Protein AF-A0A1M5XM61-F1 (afdb_monomer_lite)

Foldseek 3Di:
DCQDQADHRPPRAHKAFALFWDWAAAPPPRDTDTDGIDGPVRHDHFLCRPCVVVLVVLLVCLQPDLDQALVVQLVVSCPPPNRAQAFLVLLLSLLSSLLSNVCNLPLQVRDSVLNVQLSVQLSVQQGGPCCVVPVQHSNLSSLLSNQCSRLVDDPVDDPSVVLSVVLSVVLSVQLVLVDDLDGSSLSSLSSNVSSQVSCCLPVVDHTDDDPAAADPCQVRRPPHDPAPVRLRDDDDPVNCVVVVVVCVVVVVPPPPPPLQNVLQVLLVVLPFPGKDKDFLVPDDQDQVVLVCQVPPNPCAPPDCCHPPNNDHSVRVVVVSVVDGMDIDTHDDDQLSSLVSQVVSQVVVCSVVVVVRDRDGDDHNDDDDD

Structure (mmCIF, N/CA/C/O backbone):
data_AF-A0A1M5XM61-F1
#
_entry.id   AF-A0A1M5XM61-F1
#
loop_
_atom_site.group_PDB
_atom_site.id
_atom_site.type_symbol
_atom_site.label_atom_id
_atom_site.label_alt_id
_atom_site.label_comp_id
_atom_site.label_asym_id
_atom_site.label_entity_id
_atom_site.label_seq_id
_atom_site.pdbx_PDB_ins_code
_atom_site.Cartn_x
_atom_site.Cartn_y
_atom_site.Cartn_z
_atom_site.occupancy
_atom_site.B_iso_or_equiv
_atom_site.auth_seq_id
_atom_site.auth_comp_id
_atom_site.auth_asym_id
_atom_site.auth_atom_id
_atom_site.pdbx_PDB_model_num
ATOM 1 N N . MET A 1 1 ? 5.184 14.504 -31.398 1.00 47.06 1 MET A N 1
ATOM 2 C CA . MET A 1 1 ? 5.485 13.059 -31.381 1.00 47.06 1 MET A CA 1
ATOM 3 C C . MET A 1 1 ? 4.622 12.456 -30.300 1.00 47.06 1 MET A C 1
ATOM 5 O O . MET A 1 1 ? 4.650 12.976 -29.192 1.00 47.06 1 MET A O 1
ATOM 9 N N . GLU A 1 2 ? 3.813 11.457 -30.634 1.00 55.47 2 GLU A N 1
ATOM 10 C CA . GLU A 1 2 ? 3.096 10.673 -29.626 1.00 55.47 2 GLU A CA 1
ATOM 11 C C . GLU A 1 2 ? 4.132 9.984 -28.732 1.00 55.47 2 GLU A C 1
ATOM 13 O O . GLU A 1 2 ? 5.032 9.298 -29.219 1.00 55.47 2 GLU A O 1
ATOM 18 N N . THR A 1 3 ? 4.065 10.240 -27.429 1.00 69.38 3 THR A N 1
ATOM 19 C CA . THR A 1 3 ? 4.930 9.599 -26.437 1.00 69.38 3 THR A CA 1
ATOM 20 C C . THR A 1 3 ? 4.449 8.172 -26.214 1.00 69.38 3 THR A C 1
ATOM 22 O O . THR A 1 3 ? 3.294 7.967 -25.850 1.00 69.38 3 THR A O 1
ATOM 25 N N . ASN A 1 4 ? 5.326 7.187 -26.410 1.00 82.75 4 ASN A N 1
ATOM 26 C CA . ASN A 1 4 ? 5.011 5.795 -26.094 1.00 82.75 4 ASN A CA 1
ATOM 27 C C . ASN A 1 4 ? 5.074 5.578 -24.573 1.00 82.75 4 ASN A C 1
ATOM 29 O O . ASN A 1 4 ? 6.092 5.898 -23.961 1.00 82.75 4 ASN A O 1
ATOM 33 N N . THR A 1 5 ? 4.008 5.043 -23.976 1.00 84.75 5 THR A N 1
ATOM 34 C CA . THR A 1 5 ? 3.909 4.848 -22.519 1.00 84.75 5 THR A CA 1
ATOM 35 C C . THR A 1 5 ? 4.397 3.490 -22.035 1.00 84.75 5 THR A C 1
ATOM 37 O O . THR A 1 5 ? 4.686 3.344 -20.856 1.00 84.75 5 THR A O 1
ATOM 40 N N . GLU A 1 6 ? 4.492 2.491 -22.912 1.00 86.94 6 GLU A N 1
ATOM 41 C CA . GLU A 1 6 ? 4.837 1.119 -22.507 1.00 86.94 6 GLU A CA 1
ATOM 42 C C . GLU A 1 6 ? 6.281 0.738 -22.861 1.00 86.94 6 GLU A C 1
ATOM 44 O O . GLU A 1 6 ? 6.810 -0.261 -22.379 1.00 86.94 6 GLU A O 1
ATOM 49 N N . ASN A 1 7 ? 6.931 1.542 -23.701 1.00 87.38 7 ASN A N 1
ATOM 50 C CA . ASN A 1 7 ? 8.296 1.356 -24.177 1.00 87.38 7 ASN A CA 1
ATOM 51 C C . ASN A 1 7 ? 9.083 2.672 -24.049 1.00 87.38 7 ASN A C 1
ATOM 53 O O . ASN A 1 7 ? 8.677 3.600 -23.355 1.00 87.38 7 ASN A O 1
ATOM 57 N N . CYS A 1 8 ? 10.233 2.787 -24.718 1.00 88.94 8 CYS A N 1
ATOM 58 C CA . CYS A 1 8 ? 11.003 4.028 -24.720 1.00 88.94 8 CYS A CA 1
ATOM 59 C C . CYS A 1 8 ? 10.154 5.230 -25.180 1.00 88.94 8 CYS A C 1
ATOM 61 O O . CYS A 1 8 ? 9.767 5.306 -26.344 1.00 88.94 8 CYS A O 1
ATOM 63 N N . GLN A 1 9 ? 9.967 6.223 -24.308 1.00 87.62 9 GLN A N 1
ATOM 64 C CA . GLN A 1 9 ? 9.173 7.426 -24.602 1.00 87.62 9 GLN A CA 1
ATOM 65 C C . GLN A 1 9 ? 9.712 8.300 -25.752 1.00 87.62 9 GLN A C 1
ATOM 67 O O . GLN A 1 9 ? 8.988 9.150 -26.259 1.00 87.62 9 GLN A O 1
ATOM 72 N N . ILE A 1 10 ? 10.969 8.092 -26.171 1.00 88.88 10 ILE A N 1
ATOM 73 C CA . ILE A 1 10 ? 11.613 8.844 -27.261 1.00 88.88 10 ILE A CA 1
ATOM 74 C C . ILE A 1 10 ? 11.478 8.126 -28.611 1.00 88.88 10 ILE A C 1
ATOM 76 O O . ILE A 1 10 ? 11.211 8.772 -29.618 1.00 88.88 10 ILE A O 1
ATOM 80 N N . CYS A 1 11 ? 11.671 6.802 -28.661 1.00 91.81 11 CYS A N 1
ATOM 81 C CA . CYS A 1 11 ? 11.734 6.061 -29.935 1.00 91.81 11 CYS A CA 1
ATOM 82 C C . CYS A 1 11 ? 10.831 4.823 -30.025 1.00 91.81 11 CYS A C 1
ATOM 84 O O . CYS A 1 11 ? 10.864 4.124 -31.032 1.00 91.81 11 CYS A O 1
ATOM 86 N N . GLY A 1 12 ? 10.064 4.512 -28.979 1.00 89.56 12 GLY A N 1
ATOM 87 C CA . GLY A 1 12 ? 9.112 3.399 -28.944 1.00 89.56 12 GLY A CA 1
ATOM 88 C C . GLY A 1 12 ? 9.718 1.996 -28.837 1.00 89.56 12 GLY A C 1
ATOM 89 O O . GLY A 1 12 ? 8.968 1.038 -28.705 1.00 89.56 12 GLY A O 1
ATOM 90 N N . GLN A 1 13 ? 11.047 1.850 -28.864 1.00 91.00 13 GLN A N 1
ATOM 91 C CA . GLN A 1 13 ? 11.717 0.551 -28.722 1.00 91.00 13 GLN A CA 1
ATOM 92 C C . GLN A 1 13 ? 11.572 -0.025 -27.312 1.00 91.00 13 GLN A C 1
ATOM 94 O O . GLN A 1 13 ? 11.644 0.720 -26.327 1.00 91.00 13 GLN A O 1
ATOM 99 N N . SER A 1 14 ? 11.441 -1.350 -27.225 1.00 90.62 14 SER A N 1
ATOM 100 C CA . SER A 1 14 ? 11.403 -2.078 -25.956 1.00 90.62 14 SER A CA 1
ATOM 101 C C . SER A 1 14 ? 12.657 -1.829 -25.122 1.00 90.62 14 SER A C 1
ATOM 103 O O . SER A 1 14 ? 13.763 -1.671 -25.645 1.00 90.62 14 SER A O 1
ATOM 105 N N . LEU A 1 15 ? 12.461 -1.732 -23.809 1.00 90.19 15 LEU A N 1
ATOM 106 C CA . LEU A 1 15 ? 13.508 -1.359 -22.864 1.00 90.19 15 LEU A CA 1
ATOM 107 C C . LEU A 1 15 ? 14.364 -2.568 -22.473 1.00 90.19 15 LEU A C 1
ATOM 109 O O . LEU A 1 15 ? 13.865 -3.681 -22.317 1.00 90.19 15 LEU A O 1
ATOM 113 N N . ASN A 1 16 ? 15.655 -2.319 -22.265 1.00 90.75 16 ASN A N 1
ATOM 114 C CA . ASN A 1 16 ? 16.583 -3.279 -21.685 1.00 90.75 16 ASN A CA 1
ATOM 115 C C . ASN A 1 16 ? 16.566 -3.164 -20.162 1.00 90.75 16 ASN A C 1
ATOM 117 O O . ASN A 1 16 ? 16.643 -2.059 -19.625 1.00 90.75 16 ASN A O 1
ATOM 121 N N . TYR A 1 17 ? 16.554 -4.311 -19.486 1.00 90.56 17 TYR A N 1
ATOM 122 C CA . TYR A 1 17 ? 16.642 -4.422 -18.033 1.00 90.56 17 TYR A CA 1
ATOM 123 C C . TYR A 1 17 ? 17.975 -5.072 -17.659 1.00 90.56 17 TYR A C 1
ATOM 125 O O . TYR A 1 17 ? 18.310 -6.148 -18.156 1.00 90.56 17 TYR A O 1
ATOM 133 N N . PHE A 1 18 ? 18.749 -4.422 -16.793 1.00 90.50 18 PHE A N 1
ATOM 134 C CA . PHE A 1 18 ? 20.075 -4.877 -16.380 1.00 90.50 18 PHE A CA 1
ATOM 135 C C . PHE A 1 18 ? 20.069 -5.340 -14.923 1.00 90.50 18 PHE A C 1
ATOM 137 O O . PHE A 1 18 ? 19.587 -4.634 -14.038 1.00 90.50 18 PHE A O 1
ATOM 144 N N . SER A 1 19 ? 20.678 -6.499 -14.660 1.00 88.31 19 SER A N 1
ATOM 145 C CA . SER A 1 19 ? 20.901 -7.011 -13.300 1.00 88.31 19 SER A CA 1
ATOM 146 C C . SER A 1 19 ? 21.979 -6.236 -12.537 1.00 88.31 19 SER A C 1
ATOM 148 O O . SER A 1 19 ? 21.950 -6.185 -11.312 1.00 88.31 19 SER A O 1
ATOM 150 N N . VAL A 1 20 ? 22.912 -5.606 -13.257 1.00 91.38 20 VAL A N 1
ATOM 151 C CA . VAL A 1 20 ? 23.939 -4.715 -12.708 1.00 91.38 20 VAL A CA 1
ATOM 152 C C . VAL A 1 20 ? 23.681 -3.313 -13.241 1.00 91.38 20 VAL A C 1
ATOM 154 O O . VAL A 1 20 ? 23.558 -3.127 -14.455 1.00 91.38 20 VAL A O 1
ATOM 157 N N . GLY A 1 21 ? 23.582 -2.342 -12.333 1.00 91.88 21 GLY A N 1
ATOM 158 C CA . GLY A 1 21 ? 23.365 -0.946 -12.692 1.00 91.88 21 GLY A CA 1
ATOM 159 C C . GLY A 1 21 ? 24.498 -0.409 -13.568 1.00 91.88 21 GLY A C 1
ATOM 160 O O . GLY A 1 21 ? 25.660 -0.782 -13.401 1.00 91.88 21 GLY A O 1
ATOM 161 N N . LYS A 1 22 ? 24.154 0.462 -14.513 1.00 93.19 22 LYS A N 1
ATOM 162 C CA . LYS A 1 22 ? 25.103 1.110 -15.422 1.00 93.19 22 LYS A CA 1
ATOM 163 C C . LYS A 1 22 ? 25.033 2.614 -15.247 1.00 93.19 22 LYS A C 1
ATOM 165 O O . LYS A 1 22 ? 23.963 3.150 -14.978 1.00 93.19 22 LYS A O 1
ATOM 170 N N . GLU A 1 23 ? 26.163 3.281 -15.434 1.00 96.06 23 GLU A N 1
ATOM 171 C CA . GLU A 1 23 ? 26.179 4.736 -15.529 1.00 96.06 23 GLU A CA 1
ATOM 172 C C . GLU A 1 23 ? 25.427 5.176 -16.788 1.00 96.06 23 GLU A C 1
ATOM 174 O O . GLU A 1 23 ? 25.655 4.660 -17.886 1.00 96.06 23 GLU A O 1
ATOM 179 N N . MET A 1 24 ? 24.483 6.091 -16.606 1.00 94.50 24 MET A N 1
ATOM 180 C CA . MET A 1 24 ? 23.623 6.616 -17.655 1.00 94.50 24 MET A CA 1
ATOM 181 C C . MET A 1 24 ? 23.450 8.118 -17.457 1.00 94.50 24 MET A C 1
ATOM 183 O O . MET A 1 24 ? 23.359 8.593 -16.326 1.00 94.50 24 MET A O 1
ATOM 187 N N . THR A 1 25 ? 23.366 8.868 -18.555 1.00 96.06 25 THR A N 1
ATOM 188 C CA . THR A 1 25 ? 23.163 10.321 -18.527 1.00 96.06 25 THR A CA 1
ATOM 189 C C . THR A 1 25 ? 21.774 10.660 -19.042 1.00 96.06 25 THR A C 1
ATOM 191 O O . THR A 1 25 ? 21.400 10.288 -20.155 1.00 96.06 25 THR A O 1
ATOM 194 N N . CYS A 1 26 ? 20.988 11.358 -18.224 1.00 94.88 26 CYS A N 1
ATOM 195 C CA . CYS A 1 26 ? 19.634 11.766 -18.574 1.00 94.88 26 CYS A CA 1
ATOM 196 C C . CYS A 1 26 ? 19.657 12.732 -19.763 1.00 94.88 26 CYS A C 1
ATOM 198 O O . CYS A 1 26 ? 20.275 13.794 -19.696 1.00 94.88 26 CYS A O 1
ATOM 200 N N . GLN A 1 27 ? 18.915 12.416 -20.824 1.00 93.75 27 GLN A N 1
ATOM 201 C CA . GLN A 1 27 ? 18.866 13.251 -22.028 1.00 93.75 27 GLN A CA 1
ATOM 202 C C . GLN A 1 27 ? 18.121 14.577 -21.835 1.00 93.75 27 GLN A C 1
ATOM 204 O O . GLN A 1 27 ? 18.259 15.480 -22.655 1.00 93.75 27 GLN A O 1
ATOM 209 N N . GLN A 1 28 ? 17.331 14.705 -20.766 1.00 91.94 28 GLN A N 1
ATOM 210 C CA . GLN A 1 28 ? 16.538 15.904 -20.501 1.00 91.94 28 GLN A CA 1
ATOM 211 C C . GLN A 1 28 ? 17.250 16.907 -19.585 1.00 91.94 28 GLN A C 1
ATOM 213 O O . GLN A 1 28 ? 17.158 18.108 -19.819 1.00 91.94 28 GLN A O 1
ATOM 218 N N . CYS A 1 29 ? 17.941 16.441 -18.541 1.00 94.81 29 CYS A N 1
ATOM 219 C CA . CYS A 1 29 ? 18.600 17.323 -17.568 1.00 94.81 29 CYS A CA 1
ATOM 220 C C . CYS A 1 29 ? 20.127 17.189 -17.515 1.00 94.81 29 CYS A C 1
ATOM 222 O O . CYS A 1 29 ? 20.767 17.963 -16.809 1.00 94.81 29 CYS A O 1
ATOM 224 N N . GLY A 1 30 ? 20.720 16.216 -18.213 1.00 95.06 30 GLY A N 1
ATOM 225 C CA . GLY A 1 30 ? 22.169 15.995 -18.239 1.00 95.06 30 GLY A CA 1
ATOM 226 C C . GLY A 1 30 ? 22.760 15.357 -16.976 1.00 95.06 30 GLY A C 1
ATOM 227 O O . GLY A 1 30 ? 23.969 15.163 -16.911 1.00 95.06 30 GLY A O 1
ATOM 228 N N . LYS A 1 31 ? 21.944 15.017 -15.969 1.00 95.25 31 LYS A N 1
ATOM 229 C CA . LYS A 1 31 ? 22.401 14.325 -14.753 1.00 95.25 31 LYS A CA 1
ATOM 230 C C . LYS A 1 31 ? 22.875 12.908 -15.090 1.00 95.25 31 LYS A C 1
ATOM 232 O O . LYS A 1 31 ? 22.144 12.174 -15.756 1.00 95.25 31 LYS A O 1
ATOM 237 N N . SER A 1 32 ? 24.049 12.526 -14.588 1.00 95.00 32 SER A N 1
ATOM 238 C CA . SER A 1 32 ? 24.525 11.138 -14.608 1.00 95.00 32 SER A CA 1
ATOM 239 C C . SER A 1 32 ? 24.162 10.416 -13.313 1.00 95.00 32 SER A C 1
ATOM 241 O O . SER A 1 32 ? 24.347 10.961 -12.224 1.00 95.00 32 SER A O 1
ATOM 243 N N . GLU A 1 33 ? 23.646 9.195 -13.429 1.00 94.25 33 GLU A N 1
ATOM 244 C CA . GLU A 1 33 ? 23.336 8.318 -12.299 1.00 94.25 33 GLU A CA 1
ATOM 245 C C . GLU A 1 33 ? 23.428 6.838 -12.694 1.00 94.25 33 GLU A C 1
ATOM 247 O O . GLU A 1 33 ? 23.622 6.498 -13.864 1.00 94.25 33 GLU A O 1
ATOM 252 N N . ILE A 1 34 ? 23.336 5.949 -11.704 1.00 92.56 34 ILE A N 1
ATOM 253 C CA . ILE A 1 34 ? 23.305 4.507 -11.941 1.00 92.56 34 ILE A CA 1
ATOM 254 C C . ILE A 1 34 ? 21.859 4.086 -12.204 1.00 92.56 34 ILE A C 1
ATOM 256 O O . ILE A 1 34 ? 21.012 4.200 -11.322 1.00 92.56 34 ILE A O 1
ATOM 260 N N . GLY A 1 35 ? 21.598 3.578 -13.407 1.00 90.94 35 GLY A N 1
ATOM 261 C CA . GLY A 1 35 ? 20.296 3.070 -13.827 1.00 90.94 35 GLY A CA 1
ATOM 262 C C . GLY A 1 35 ? 20.331 1.584 -14.184 1.00 90.94 35 GLY A C 1
ATOM 263 O O . GLY A 1 35 ? 21.353 1.039 -14.603 1.00 90.94 35 GLY A O 1
ATOM 264 N N . ASN A 1 36 ? 19.183 0.919 -14.055 1.00 93.00 36 ASN A N 1
ATOM 265 C CA . ASN A 1 36 ? 19.000 -0.490 -14.429 1.00 93.00 36 ASN A CA 1
ATOM 266 C C . ASN A 1 36 ? 18.128 -0.673 -15.673 1.00 93.00 36 ASN A C 1
ATOM 268 O O . ASN A 1 36 ? 17.940 -1.802 -16.120 1.00 93.00 36 ASN A O 1
ATOM 272 N N . ILE A 1 37 ? 17.586 0.413 -16.223 1.00 90.25 37 ILE A N 1
ATOM 273 C CA . ILE A 1 37 ? 16.654 0.377 -17.347 1.00 90.25 37 ILE A CA 1
ATOM 274 C C . ILE A 1 37 ? 17.072 1.441 -18.352 1.00 90.25 37 ILE A C 1
ATOM 276 O O . ILE A 1 37 ? 17.191 2.613 -18.001 1.00 90.25 37 ILE A O 1
ATOM 280 N N . SER A 1 38 ? 17.286 1.045 -19.605 1.00 92.62 38 SER A N 1
ATOM 281 C CA . SER A 1 38 ? 17.516 1.996 -20.695 1.00 92.62 38 SER A CA 1
ATOM 282 C C . SER A 1 38 ? 17.038 1.465 -22.036 1.00 92.62 38 SER A C 1
ATOM 284 O O . SER A 1 38 ? 16.782 0.275 -22.217 1.00 92.62 38 SER A O 1
ATOM 286 N N . CYS A 1 39 ? 16.909 2.364 -23.005 1.00 93.69 39 CYS A N 1
ATOM 287 C CA . CYS A 1 39 ? 16.624 1.986 -24.379 1.00 93.69 39 CYS A CA 1
ATOM 288 C C . CYS A 1 39 ? 17.883 1.415 -25.064 1.00 93.69 39 CYS A C 1
ATOM 290 O O . CYS A 1 39 ? 18.971 1.968 -24.875 1.00 93.69 39 CYS A O 1
ATOM 292 N N . PRO A 1 40 ? 17.763 0.390 -25.933 1.00 93.50 40 PRO A N 1
ATOM 293 C CA . PRO A 1 40 ? 18.881 -0.116 -26.740 1.00 93.50 40 PRO A CA 1
ATOM 294 C C . PRO A 1 40 ? 19.536 0.947 -27.637 1.00 93.50 40 PRO A C 1
ATOM 296 O O . PRO A 1 40 ? 20.717 0.831 -27.944 1.00 93.50 40 PRO A O 1
ATOM 299 N N . ASN A 1 41 ? 18.811 2.011 -27.994 1.00 93.69 41 ASN A N 1
ATOM 300 C CA . ASN A 1 41 ? 19.334 3.136 -28.777 1.00 93.69 41 ASN A CA 1
ATOM 301 C C . ASN A 1 41 ? 20.070 4.192 -27.924 1.00 93.69 41 ASN A C 1
ATOM 303 O O . ASN A 1 41 ? 20.365 5.276 -28.416 1.00 93.69 41 ASN A O 1
ATOM 307 N N . GLY A 1 42 ? 20.333 3.917 -26.642 1.00 90.50 42 GLY A N 1
ATOM 308 C CA . GLY A 1 42 ? 21.051 4.826 -25.741 1.00 90.50 42 GLY A CA 1
ATOM 309 C C . GLY A 1 42 ? 20.179 5.887 -25.064 1.00 90.50 42 GLY A C 1
ATOM 310 O O . GLY A 1 42 ? 20.702 6.730 -24.341 1.00 90.50 42 GLY A O 1
ATOM 311 N N . HIS A 1 43 ? 18.857 5.851 -25.258 1.00 93.50 43 HIS A N 1
ATOM 312 C CA . HIS A 1 43 ? 17.950 6.778 -24.583 1.00 93.50 43 HIS A CA 1
ATOM 313 C C . HIS A 1 43 ? 17.779 6.449 -23.097 1.00 93.50 43 HIS A C 1
ATOM 315 O O . HIS A 1 43 ? 17.521 5.297 -22.728 1.00 93.50 43 HIS A O 1
ATOM 321 N N . TYR A 1 44 ? 17.851 7.486 -22.263 1.00 93.31 44 TYR A N 1
ATOM 322 C CA . TYR A 1 44 ? 17.659 7.411 -20.818 1.00 93.31 44 TYR A CA 1
ATOM 323 C C . TYR A 1 44 ? 17.104 8.734 -20.272 1.00 93.31 44 TYR A C 1
ATOM 325 O O . TYR A 1 44 ? 17.572 9.815 -20.638 1.00 93.31 44 TYR A O 1
ATOM 333 N N . ILE A 1 45 ? 16.106 8.647 -19.390 1.00 91.38 45 ILE A N 1
ATOM 334 C CA . ILE A 1 45 ? 15.516 9.783 -18.671 1.00 91.38 45 ILE A CA 1
ATOM 335 C C . ILE A 1 45 ? 15.461 9.406 -17.187 1.00 91.38 45 ILE A C 1
ATOM 337 O O . ILE A 1 45 ? 14.892 8.370 -16.857 1.00 91.38 45 ILE A O 1
ATOM 341 N N . CYS A 1 46 ? 16.051 10.228 -16.315 1.00 90.31 46 CYS A N 1
ATOM 342 C CA . CYS A 1 46 ? 16.059 9.996 -14.866 1.00 90.31 46 CYS A CA 1
ATOM 343 C C . CYS A 1 46 ? 14.656 10.089 -14.248 1.00 90.31 46 CYS A C 1
ATOM 345 O O . CYS A 1 46 ? 13.786 10.771 -14.795 1.00 90.31 46 CYS A O 1
ATOM 347 N N . ASP A 1 47 ? 14.460 9.507 -13.061 1.00 85.44 47 ASP A N 1
ATOM 348 C CA . ASP A 1 47 ? 13.169 9.514 -12.345 1.00 85.44 47 ASP A CA 1
ATOM 349 C C . ASP A 1 47 ? 12.669 10.927 -11.979 1.00 85.44 47 ASP A C 1
ATOM 351 O O . ASP A 1 47 ? 11.470 11.159 -11.824 1.00 85.44 47 ASP A O 1
ATOM 355 N N . ASP A 1 48 ? 13.572 11.908 -11.870 1.00 86.31 48 ASP A N 1
ATOM 356 C CA . ASP A 1 48 ? 13.201 13.305 -11.614 1.00 86.31 48 ASP A CA 1
ATOM 357 C C . ASP A 1 48 ? 12.497 13.949 -12.818 1.00 86.31 48 ASP A C 1
ATOM 359 O O . ASP A 1 48 ? 11.603 14.791 -12.648 1.00 86.31 48 ASP A O 1
ATOM 363 N N . CYS A 1 49 ? 12.925 13.568 -14.027 1.00 87.94 49 CYS A N 1
ATOM 364 C CA . CYS A 1 49 ? 12.404 14.064 -15.299 1.00 87.94 49 CYS A CA 1
ATOM 365 C C . CYS A 1 49 ? 11.256 13.195 -15.822 1.00 87.94 49 CYS A C 1
ATOM 367 O O . CYS A 1 49 ? 10.286 13.727 -16.368 1.00 87.94 49 CYS A O 1
ATOM 369 N N . HIS A 1 50 ? 11.343 11.879 -15.619 1.00 84.88 50 HIS A N 1
ATOM 370 C CA . HIS A 1 50 ? 10.315 10.917 -15.988 1.00 84.88 50 HIS A CA 1
ATOM 371 C C . HIS A 1 50 ? 8.985 11.272 -15.315 1.00 84.88 50 HIS A C 1
ATOM 373 O O . HIS A 1 50 ? 8.920 11.513 -14.110 1.00 84.88 50 HIS A O 1
ATOM 379 N N . GLY A 1 51 ? 7.914 11.365 -16.104 1.00 83.06 51 GLY A N 1
ATOM 380 C CA . GLY A 1 51 ? 6.573 11.647 -15.588 1.00 83.06 51 GLY A CA 1
ATOM 381 C C . GLY A 1 51 ? 6.400 13.019 -14.919 1.00 83.06 51 GLY A C 1
ATOM 382 O O . GLY A 1 51 ? 5.330 13.275 -14.373 1.00 83.06 51 GLY A O 1
ATOM 383 N N . LYS A 1 52 ? 7.387 13.934 -14.964 1.00 85.75 52 LYS A N 1
ATOM 384 C CA . LYS A 1 52 ? 7.328 15.224 -14.245 1.00 85.75 52 LYS A CA 1
ATOM 385 C C . LYS A 1 52 ? 6.079 16.037 -14.593 1.00 85.75 52 LYS A C 1
ATOM 387 O O . LYS A 1 52 ? 5.381 16.502 -13.699 1.00 85.75 52 LYS A O 1
ATOM 392 N N . HIS A 1 53 ? 5.788 16.183 -15.883 1.00 88.75 53 HIS A N 1
ATOM 393 C CA . HIS A 1 53 ? 4.612 16.927 -16.332 1.00 88.75 53 HIS A CA 1
ATOM 394 C C . HIS A 1 53 ? 3.303 16.231 -15.930 1.00 88.75 53 HIS A C 1
ATOM 396 O O . HIS A 1 53 ? 2.347 16.877 -15.506 1.00 88.75 53 HIS A O 1
ATOM 402 N N . LEU A 1 54 ? 3.276 14.899 -16.008 1.00 92.06 54 LEU A N 1
ATOM 403 C CA . LEU A 1 54 ? 2.117 14.103 -15.624 1.00 92.06 54 LEU A CA 1
ATOM 404 C C . LEU A 1 54 ? 1.850 14.177 -14.115 1.00 92.06 54 LEU A C 1
ATOM 406 O O . LEU A 1 54 ? 0.696 14.280 -13.715 1.00 92.06 54 LEU A O 1
ATOM 410 N N . PHE A 1 55 ? 2.891 14.213 -13.281 1.00 94.44 55 PHE A N 1
ATOM 411 C CA . PHE A 1 55 ? 2.758 14.416 -11.838 1.00 94.44 55 PHE A CA 1
ATOM 412 C C . PHE A 1 55 ? 2.009 15.713 -11.509 1.00 94.44 55 PHE A C 1
ATOM 414 O O . PHE A 1 55 ? 1.088 15.701 -10.698 1.00 94.44 55 PHE A O 1
ATOM 421 N N . GLU A 1 56 ? 2.374 16.825 -12.154 1.00 94.62 56 GLU A N 1
ATOM 422 C CA . GLU A 1 56 ? 1.734 18.131 -11.937 1.00 94.62 56 GLU A CA 1
ATOM 423 C C . GLU A 1 56 ? 0.251 18.113 -12.341 1.00 94.62 56 GLU A C 1
ATOM 425 O O . GLU A 1 56 ? -0.598 18.647 -11.624 1.00 94.62 56 GLU A O 1
ATOM 430 N N . ILE A 1 57 ? -0.071 17.449 -13.457 1.00 95.94 57 ILE A N 1
ATOM 431 C CA . ILE A 1 57 ? -1.451 17.271 -13.927 1.00 95.94 57 ILE A CA 1
ATOM 432 C C . ILE A 1 57 ? -2.258 16.431 -12.933 1.00 95.94 57 ILE A C 1
ATOM 434 O O . ILE A 1 57 ? -3.334 16.855 -12.511 1.00 95.94 57 ILE A O 1
ATOM 438 N N . LEU A 1 58 ? -1.731 15.267 -12.539 1.00 97.19 58 LEU A N 1
ATOM 439 C CA . LEU A 1 58 ? -2.395 14.359 -11.607 1.00 97.19 58 LEU A CA 1
ATOM 440 C C . LEU A 1 58 ? -2.615 15.029 -10.250 1.00 97.19 58 LEU A C 1
ATOM 442 O O . LEU A 1 58 ? -3.714 14.951 -9.714 1.00 97.19 58 LEU A O 1
ATOM 446 N N . LEU A 1 59 ? -1.611 15.729 -9.710 1.00 97.94 59 LEU A N 1
ATOM 447 C CA . LEU A 1 59 ? -1.728 16.437 -8.434 1.00 97.94 59 LEU A CA 1
ATOM 448 C C . LEU A 1 59 ? -2.856 17.475 -8.469 1.00 97.94 59 LEU A C 1
ATOM 450 O O . LEU A 1 59 ? -3.677 17.513 -7.553 1.00 97.94 59 LEU A O 1
ATOM 454 N N . LYS A 1 60 ? -2.925 18.284 -9.533 1.00 97.81 60 LYS A N 1
ATOM 455 C CA . LYS A 1 60 ? -3.984 19.288 -9.692 1.00 97.81 60 LYS A CA 1
ATOM 456 C C . LYS A 1 60 ? -5.369 18.642 -9.752 1.00 97.81 60 LYS A C 1
ATOM 458 O O . LYS A 1 60 ? -6.305 19.133 -9.124 1.00 97.81 60 LYS A O 1
ATOM 463 N N . ASP A 1 61 ? -5.501 17.552 -10.496 1.00 98.12 61 ASP A N 1
ATOM 464 C CA . ASP A 1 61 ? -6.751 16.801 -10.605 1.00 98.12 61 ASP A CA 1
ATOM 465 C C . ASP A 1 61 ? -7.173 16.224 -9.237 1.00 98.12 61 ASP A C 1
ATOM 467 O O . ASP A 1 61 ? -8.266 16.503 -8.740 1.00 98.12 61 ASP A O 1
ATOM 471 N N . ILE A 1 62 ? -6.251 15.542 -8.553 1.00 98.56 62 ILE A N 1
ATOM 472 C CA . ILE A 1 62 ? -6.447 14.968 -7.213 1.00 98.56 62 ILE A CA 1
ATOM 473 C C . ILE A 1 62 ? -6.884 16.029 -6.191 1.00 98.56 62 ILE A C 1
ATOM 475 O O . ILE A 1 62 ? -7.728 15.751 -5.345 1.00 98.56 62 ILE A O 1
ATOM 479 N N . GLN A 1 63 ? -6.334 17.242 -6.240 1.00 98.12 63 GLN A N 1
ATOM 480 C CA . GLN A 1 63 ? -6.695 18.309 -5.297 1.00 98.12 63 GLN A CA 1
ATOM 481 C C . GLN A 1 63 ? -8.081 18.915 -5.561 1.00 98.12 63 GLN A C 1
ATOM 483 O O . GLN A 1 63 ? -8.703 19.449 -4.638 1.00 98.12 63 GLN A O 1
ATOM 488 N N . THR A 1 64 ? -8.557 18.848 -6.808 1.00 97.94 64 THR A N 1
ATOM 489 C CA . THR A 1 64 ? -9.777 19.536 -7.261 1.00 97.94 64 THR A CA 1
ATOM 490 C C . THR A 1 64 ? -10.990 18.618 -7.416 1.00 97.94 64 THR A C 1
ATOM 492 O O . THR A 1 64 ? -12.122 19.109 -7.382 1.00 97.94 64 THR A O 1
ATOM 495 N N . THR A 1 65 ? -10.787 17.301 -7.536 1.00 98.19 65 THR A N 1
ATOM 496 C CA . THR A 1 65 ? -11.875 16.312 -7.605 1.00 98.19 65 THR A CA 1
ATOM 497 C C . THR A 1 65 ? -12.816 16.400 -6.398 1.00 98.19 65 THR A C 1
ATOM 499 O O . THR A 1 65 ? -12.377 16.598 -5.268 1.00 98.19 65 THR A O 1
ATOM 502 N N . GLN A 1 66 ? -14.116 16.214 -6.641 1.00 97.62 66 GLN A N 1
ATOM 503 C CA . GLN A 1 66 ? -15.166 16.144 -5.610 1.00 97.62 66 GLN A CA 1
ATOM 504 C C . GLN A 1 66 ? -15.672 14.709 -5.378 1.00 97.62 66 GLN A C 1
ATOM 506 O O . GLN A 1 66 ? -16.560 14.482 -4.563 1.00 97.62 66 GLN A O 1
ATOM 511 N N . GLU A 1 67 ? -15.123 13.734 -6.107 1.00 97.94 67 GLU A N 1
ATOM 512 C CA . GLU A 1 67 ? -15.455 12.317 -5.947 1.00 97.94 67 GLU A CA 1
ATOM 513 C C . GLU A 1 67 ? -15.028 11.810 -4.559 1.00 97.94 67 GLU A C 1
ATOM 515 O O . GLU A 1 67 ? -13.951 12.154 -4.068 1.00 97.94 67 GLU A O 1
ATOM 520 N N . GLN A 1 68 ? -15.867 10.988 -3.930 1.00 96.31 68 GLN A N 1
ATOM 521 C CA . GLN A 1 68 ? -15.629 10.411 -2.602 1.00 96.31 68 GLN A CA 1
ATOM 522 C C . GLN A 1 68 ? -15.219 8.936 -2.672 1.00 96.31 68 GLN A C 1
ATOM 524 O O . GLN A 1 68 ? -14.712 8.385 -1.697 1.00 96.31 68 GLN A O 1
ATOM 529 N N . ASN A 1 69 ? -15.422 8.274 -3.811 1.00 97.56 69 ASN A N 1
ATOM 530 C CA . ASN A 1 69 ? -15.010 6.896 -4.018 1.00 97.56 69 ASN A CA 1
ATOM 531 C C . ASN A 1 69 ? -13.547 6.834 -4.511 1.00 97.56 69 ASN A C 1
ATOM 533 O O . ASN A 1 69 ? -13.271 7.207 -5.657 1.00 97.56 69 ASN A O 1
ATOM 537 N N . PRO A 1 70 ? -12.599 6.306 -3.709 1.00 98.50 70 PRO A N 1
ATOM 538 C CA . PRO A 1 70 ? -11.192 6.249 -4.101 1.00 98.50 70 PRO A CA 1
ATOM 539 C C . PRO A 1 70 ? -10.959 5.373 -5.339 1.00 98.50 70 PRO A C 1
ATOM 541 O O . PRO A 1 70 ? -10.049 5.644 -6.117 1.00 98.50 70 PRO A O 1
ATOM 544 N N . PHE A 1 71 ? -11.786 4.354 -5.576 1.00 98.50 71 PHE A N 1
ATOM 545 C CA . PHE A 1 71 ? -11.679 3.523 -6.773 1.00 98.50 71 PHE A CA 1
ATOM 546 C C . PHE A 1 71 ? -12.135 4.280 -8.019 1.00 98.50 71 PHE A C 1
ATOM 548 O O . PHE A 1 71 ? -11.485 4.179 -9.052 1.00 98.50 71 PHE A O 1
ATOM 555 N N . ALA A 1 72 ? -13.200 5.080 -7.927 1.00 97.56 72 ALA A N 1
ATOM 556 C CA . ALA A 1 72 ? -13.664 5.891 -9.053 1.00 97.56 72 ALA A CA 1
ATOM 557 C C . ALA A 1 72 ? -12.618 6.943 -9.460 1.00 97.56 72 ALA A C 1
ATOM 559 O O . ALA A 1 72 ? -12.345 7.116 -10.650 1.00 97.56 72 ALA A O 1
ATOM 560 N N . ILE A 1 73 ? -11.972 7.588 -8.478 1.00 98.50 73 ILE A N 1
ATOM 561 C CA . ILE A 1 73 ? -10.846 8.497 -8.737 1.00 98.50 73 ILE A CA 1
ATOM 562 C C . ILE A 1 73 ? -9.705 7.731 -9.412 1.00 98.50 73 ILE A C 1
ATOM 564 O O . ILE A 1 73 ? -9.220 8.156 -10.460 1.00 98.50 73 ILE A O 1
ATOM 568 N N . ALA A 1 74 ? -9.312 6.584 -8.853 1.00 98.50 74 ALA A N 1
ATOM 569 C CA . ALA A 1 74 ? -8.189 5.816 -9.366 1.00 98.50 74 ALA A CA 1
ATOM 570 C C . ALA A 1 74 ? -8.426 5.302 -10.788 1.00 98.50 74 ALA A C 1
ATOM 572 O O . ALA A 1 74 ? -7.552 5.476 -11.629 1.00 98.50 74 ALA A O 1
ATOM 573 N N . GLU A 1 75 ? -9.583 4.709 -11.092 1.00 97.25 75 GLU A N 1
ATOM 574 C CA . GLU A 1 75 ? -9.891 4.205 -12.437 1.00 97.25 75 GLU A CA 1
ATOM 575 C C . GLU A 1 75 ? -9.906 5.339 -13.466 1.00 97.25 75 GLU A C 1
ATOM 577 O O . GLU A 1 75 ? -9.305 5.210 -14.533 1.00 97.25 75 GLU A O 1
ATOM 582 N N . ARG A 1 76 ? -10.502 6.490 -13.125 1.00 97.38 76 ARG A N 1
ATOM 583 C CA . ARG A 1 76 ? -10.490 7.664 -14.003 1.00 97.38 76 ARG A CA 1
ATOM 584 C C . ARG A 1 76 ? -9.064 8.131 -14.287 1.00 97.38 76 ARG A C 1
ATOM 586 O O . ARG A 1 76 ? -8.711 8.294 -15.451 1.00 97.38 76 ARG A O 1
ATOM 593 N N . LEU A 1 77 ? -8.226 8.294 -13.262 1.00 98.12 77 LEU A N 1
ATOM 594 C CA . LEU A 1 77 ? -6.837 8.729 -13.447 1.00 98.12 77 LEU A CA 1
ATOM 595 C C . LEU A 1 77 ? -5.998 7.674 -14.184 1.00 98.12 77 LEU A C 1
ATOM 597 O O . LEU A 1 77 ? -5.206 8.011 -15.056 1.00 98.12 77 LEU A O 1
ATOM 601 N N . MET A 1 78 ? -6.187 6.387 -13.885 1.00 97.44 78 MET A N 1
ATOM 602 C CA . MET A 1 78 ? -5.490 5.286 -14.555 1.00 97.44 78 MET A CA 1
ATOM 603 C C . MET A 1 78 ? -5.883 5.125 -16.027 1.00 97.44 78 MET A C 1
ATOM 605 O O . MET A 1 78 ? -5.132 4.471 -16.757 1.00 97.44 78 MET A O 1
ATOM 609 N N . SER A 1 79 ? -7.052 5.635 -16.436 1.00 95.19 79 SER A N 1
ATOM 610 C CA . SER A 1 79 ? -7.567 5.597 -17.813 1.00 95.19 79 SER A CA 1
ATOM 611 C C . SER A 1 79 ? -6.963 6.656 -18.733 1.00 95.19 79 SER A C 1
ATOM 613 O O . SER A 1 79 ? -7.080 6.522 -19.947 1.00 95.19 79 SER A O 1
ATOM 615 N N . ASP A 1 80 ? -6.278 7.658 -18.177 1.00 94.19 80 ASP A N 1
ATOM 616 C CA . ASP A 1 80 ? -5.543 8.642 -18.965 1.00 94.19 80 ASP A CA 1
ATOM 617 C C . ASP A 1 80 ? -4.467 7.943 -19.809 1.00 94.19 80 ASP A C 1
ATOM 619 O O . ASP A 1 80 ? -3.646 7.179 -19.292 1.00 94.19 80 ASP A O 1
ATOM 623 N N . GLU A 1 81 ? -4.469 8.196 -21.117 1.00 90.81 81 GLU A N 1
ATOM 624 C CA . GLU A 1 81 ? -3.553 7.563 -22.072 1.00 90.81 81 GLU A CA 1
ATOM 625 C C . GLU A 1 81 ? -2.085 7.874 -21.781 1.00 90.81 81 GLU A C 1
ATOM 627 O O . GLU A 1 81 ? -1.214 7.096 -22.153 1.00 90.81 81 GLU A O 1
ATOM 632 N N . ARG A 1 82 ? -1.803 8.974 -21.073 1.00 91.94 82 ARG A N 1
ATOM 633 C CA . ARG A 1 82 ? -0.447 9.353 -20.656 1.00 91.94 82 ARG A CA 1
ATOM 634 C C . ARG A 1 82 ? 0.054 8.516 -19.483 1.00 91.94 82 ARG A C 1
ATOM 636 O O . ARG A 1 82 ? 1.257 8.488 -19.240 1.00 91.94 82 ARG A O 1
ATOM 643 N N . VAL A 1 83 ? -0.840 7.857 -18.740 1.00 94.06 83 VAL A N 1
ATOM 644 C CA . VAL A 1 83 ? -0.468 6.996 -17.615 1.00 94.06 83 VAL A CA 1
ATOM 645 C C . VAL A 1 83 ? -0.080 5.614 -18.152 1.00 94.06 83 VAL A C 1
ATOM 647 O O . VAL A 1 83 ? -0.923 4.921 -18.740 1.00 94.06 83 VAL A O 1
ATOM 650 N N . PRO A 1 84 ? 1.161 5.159 -17.907 1.00 92.25 84 PRO A N 1
ATOM 651 C CA . PRO A 1 84 ? 1.625 3.868 -18.393 1.00 92.25 84 PRO A CA 1
ATOM 652 C C . PRO A 1 84 ? 0.894 2.705 -17.718 1.00 92.25 84 PRO A C 1
ATOM 654 O O . PRO A 1 84 ? 0.371 2.816 -16.594 1.00 92.25 84 PRO A O 1
ATOM 657 N N . MET A 1 85 ? 0.869 1.558 -18.399 1.00 92.62 85 MET A N 1
ATOM 658 C CA . MET A 1 85 ? 0.350 0.322 -17.824 1.00 92.62 85 MET A CA 1
ATOM 659 C C . MET A 1 85 ? 1.188 -0.093 -16.614 1.00 92.62 85 MET A C 1
ATOM 661 O O . MET A 1 85 ? 0.642 -0.495 -15.581 1.00 92.62 85 MET A O 1
ATOM 665 N N . LEU A 1 86 ? 2.508 0.068 -16.731 1.00 91.38 86 LEU A N 1
ATOM 666 C CA . LEU A 1 86 ? 3.490 -0.186 -15.686 1.00 91.38 86 LEU A CA 1
ATOM 667 C C . LEU A 1 86 ? 4.315 1.078 -15.447 1.00 91.38 86 LEU A C 1
ATOM 669 O O . LEU A 1 86 ? 5.051 1.517 -16.320 1.00 91.38 86 LEU A O 1
ATOM 673 N N . GLY A 1 87 ? 4.208 1.657 -14.255 1.00 90.25 87 GLY A N 1
ATOM 674 C CA . GLY A 1 87 ? 4.928 2.887 -13.931 1.00 90.25 87 GLY A CA 1
ATOM 675 C C . GLY A 1 87 ? 4.617 3.402 -12.535 1.00 90.25 87 GLY A C 1
ATOM 676 O O . GLY A 1 87 ? 3.598 3.030 -11.934 1.00 90.25 87 GLY A O 1
ATOM 677 N N . CYS A 1 88 ? 5.517 4.235 -12.010 1.00 91.00 88 CYS A N 1
ATOM 678 C CA . CYS A 1 88 ? 5.424 4.818 -10.672 1.00 91.00 88 CYS A CA 1
ATOM 679 C C . CYS A 1 88 ? 4.258 5.807 -10.532 1.00 91.00 88 CYS A C 1
ATOM 681 O O . CYS A 1 88 ? 3.768 6.019 -9.425 1.00 91.00 88 CYS A O 1
ATOM 683 N N . GLU A 1 89 ? 3.731 6.310 -11.647 1.00 95.75 89 GLU A N 1
ATOM 684 C CA . GLU A 1 89 ? 2.533 7.143 -11.740 1.00 95.75 89 GLU A CA 1
ATOM 685 C C . GLU A 1 89 ? 1.341 6.495 -11.027 1.00 95.75 89 GLU A C 1
ATOM 687 O O . GLU A 1 89 ? 0.574 7.160 -10.332 1.00 95.75 89 GLU A O 1
ATOM 692 N N . ASN A 1 90 ? 1.216 5.169 -11.131 1.00 97.62 90 ASN A N 1
ATOM 693 C CA . ASN A 1 90 ? 0.145 4.416 -10.482 1.00 97.62 90 ASN A CA 1
ATOM 694 C C . ASN A 1 90 ? 0.251 4.456 -8.944 1.00 97.62 90 ASN A C 1
ATOM 696 O O . ASN A 1 90 ? -0.767 4.387 -8.260 1.00 97.62 90 ASN A O 1
ATOM 700 N N . ALA A 1 91 ? 1.453 4.631 -8.385 1.00 98.12 91 ALA A N 1
ATOM 701 C CA . ALA A 1 91 ? 1.634 4.851 -6.951 1.00 98.12 91 ALA A CA 1
ATOM 702 C C . ALA A 1 91 ? 1.116 6.233 -6.521 1.00 98.12 91 ALA A C 1
ATOM 704 O O . ALA A 1 91 ? 0.452 6.344 -5.491 1.00 98.12 91 ALA A O 1
ATOM 705 N N . TRP A 1 92 ? 1.344 7.274 -7.332 1.00 98.12 92 TRP A N 1
ATOM 706 C CA . TRP A 1 92 ? 0.790 8.612 -7.081 1.00 98.12 92 TRP A CA 1
ATOM 707 C C . TRP A 1 92 ? -0.735 8.600 -7.154 1.00 98.12 92 TRP A C 1
ATOM 709 O O . TRP A 1 92 ? -1.395 9.191 -6.302 1.00 98.12 92 TRP A O 1
ATOM 719 N N . ILE A 1 93 ? -1.289 7.872 -8.130 1.00 98.75 93 ILE A N 1
ATOM 720 C CA . ILE A 1 93 ? -2.733 7.683 -8.277 1.00 98.75 93 ILE A CA 1
ATOM 721 C C . ILE A 1 93 ? -3.310 6.966 -7.056 1.00 98.75 93 ILE A C 1
ATOM 723 O O . ILE A 1 93 ? -4.310 7.437 -6.522 1.00 98.75 93 ILE A O 1
ATOM 727 N N . ALA A 1 94 ? -2.692 5.885 -6.568 1.00 98.81 94 ALA A N 1
ATOM 728 C CA . ALA A 1 94 ? -3.161 5.187 -5.368 1.00 98.81 94 ALA A CA 1
ATOM 729 C C . ALA A 1 94 ? -3.218 6.119 -4.145 1.00 98.81 94 ALA A C 1
ATOM 731 O O . ALA A 1 94 ? -4.265 6.241 -3.509 1.00 98.81 94 ALA A O 1
ATOM 732 N N . ALA A 1 95 ? -2.116 6.819 -3.852 1.00 98.81 95 ALA A N 1
ATOM 733 C CA . ALA A 1 95 ? -2.044 7.738 -2.717 1.00 98.81 95 ALA A CA 1
ATOM 734 C C . ALA A 1 95 ? -3.036 8.903 -2.842 1.00 98.81 95 ALA A C 1
ATOM 736 O O . ALA A 1 95 ? -3.771 9.218 -1.904 1.00 98.81 95 ALA A O 1
ATOM 737 N N . GLY A 1 96 ? -3.071 9.534 -4.016 1.00 98.69 96 GLY A N 1
ATOM 738 C CA . GLY A 1 96 ? -3.926 10.681 -4.285 1.00 98.69 96 GLY A CA 1
ATOM 739 C C . GLY A 1 96 ? -5.405 10.341 -4.239 1.00 98.69 96 GLY A C 1
ATOM 740 O O . GLY A 1 96 ? -6.171 11.053 -3.600 1.00 98.69 96 GLY A O 1
ATOM 741 N N . SER A 1 97 ? -5.795 9.223 -4.849 1.00 98.88 97 SER A N 1
ATOM 742 C CA . SER A 1 97 ? -7.188 8.772 -4.863 1.00 98.88 97 SER A CA 1
ATOM 743 C C . SER A 1 97 ? -7.702 8.490 -3.456 1.00 98.88 97 SER A C 1
ATOM 745 O O . SER A 1 97 ? -8.808 8.895 -3.111 1.00 98.88 97 SER A O 1
ATOM 747 N N . PHE A 1 98 ? -6.882 7.853 -2.616 1.00 98.88 98 PHE A N 1
ATOM 748 C CA . PHE A 1 98 ? -7.237 7.584 -1.227 1.00 98.88 98 PHE A CA 1
ATOM 749 C C . PHE A 1 98 ? -7.373 8.868 -0.395 1.00 98.88 98 PHE A C 1
ATOM 751 O O . PHE A 1 98 ? -8.376 9.051 0.294 1.00 98.88 98 PHE A O 1
ATOM 758 N N . LEU A 1 99 ? -6.406 9.788 -0.478 1.00 98.81 99 LEU A N 1
ATOM 759 C CA . LEU A 1 99 ? -6.452 11.031 0.301 1.00 98.81 99 LEU A CA 1
ATOM 760 C C . LEU A 1 99 ? -7.535 12.002 -0.172 1.00 98.81 99 LEU A C 1
ATOM 762 O O . LEU A 1 99 ? -8.163 12.644 0.666 1.00 98.81 99 LEU A O 1
ATOM 766 N N . ALA A 1 100 ? -7.773 12.106 -1.481 1.00 98.75 100 ALA A N 1
ATOM 767 C CA . ALA A 1 100 ? -8.854 12.926 -2.021 1.00 98.75 100 ALA A CA 1
ATOM 768 C C . ALA A 1 100 ? -10.225 12.393 -1.587 1.00 98.75 100 ALA A C 1
ATOM 770 O O . ALA A 1 100 ? -11.060 13.168 -1.128 1.00 98.75 100 ALA A O 1
ATOM 771 N N . ALA A 1 101 ? -10.425 11.072 -1.628 1.00 98.69 101 ALA A N 1
ATOM 772 C CA . ALA A 1 101 ? -11.640 10.442 -1.121 1.00 98.69 101 ALA A CA 1
ATOM 773 C C . ALA A 1 101 ? -11.874 10.739 0.370 1.00 98.69 101 ALA A C 1
ATOM 775 O O . ALA A 1 101 ? -12.956 11.185 0.740 1.00 98.69 101 ALA A O 1
ATOM 776 N N . LEU A 1 102 ? -10.852 10.574 1.221 1.00 98.56 102 LEU A N 1
ATOM 777 C CA . LEU A 1 102 ? -10.950 10.905 2.649 1.00 98.56 102 LEU A CA 1
ATOM 778 C C . LEU A 1 102 ? -11.212 12.401 2.893 1.00 98.56 102 LEU A C 1
ATOM 780 O O . LEU A 1 102 ? -12.002 12.753 3.768 1.00 98.56 102 LEU A O 1
ATOM 784 N N . LYS A 1 103 ? -10.562 13.288 2.127 1.00 98.50 103 LYS A N 1
ATOM 785 C CA . LYS A 1 103 ? -10.792 14.741 2.189 1.00 98.50 103 LYS A CA 1
ATOM 786 C C . LYS A 1 103 ? -12.253 15.074 1.881 1.00 98.50 103 LYS A C 1
ATOM 788 O O . LYS A 1 103 ? -12.849 15.881 2.590 1.00 98.50 103 LYS A O 1
ATOM 793 N N . ASN A 1 104 ? -12.807 14.459 0.838 1.00 98.06 104 ASN A N 1
ATOM 794 C CA . ASN A 1 104 ? -14.157 14.736 0.354 1.00 98.06 104 ASN A CA 1
ATOM 795 C C . ASN A 1 104 ? -15.248 14.071 1.206 1.00 98.06 104 ASN A C 1
ATOM 797 O O . ASN A 1 104 ? -16.359 14.592 1.263 1.00 98.06 104 ASN A O 1
ATOM 801 N N . GLU A 1 105 ? -14.946 12.953 1.872 1.00 97.31 105 GLU A N 1
ATOM 802 C CA . GLU A 1 105 ? -15.815 12.355 2.895 1.00 97.31 105 GLU A CA 1
ATOM 803 C C . GLU A 1 105 ? -15.920 13.270 4.131 1.00 97.31 105 GLU A C 1
ATOM 805 O O . GLU A 1 105 ? -17.015 13.519 4.629 1.00 97.31 105 GLU A O 1
ATOM 810 N N . GLY A 1 106 ? -14.805 13.878 4.553 1.00 95.81 106 GLY A N 1
ATOM 811 C CA . GLY A 1 106 ? -14.802 15.060 5.420 1.00 95.81 106 GLY A CA 1
ATOM 812 C C . GLY A 1 106 ? -14.753 14.816 6.934 1.00 95.81 106 GLY A C 1
ATOM 813 O O . GLY A 1 106 ? -14.636 15.802 7.684 1.00 95.81 106 GLY A O 1
ATOM 814 N N . THR A 1 107 ? -14.776 13.558 7.395 1.00 95.12 107 THR A N 1
ATOM 815 C CA . THR A 1 107 ? -14.544 13.183 8.803 1.00 95.12 107 THR A CA 1
ATOM 816 C C . THR A 1 107 ? -13.130 13.573 9.230 1.00 95.12 107 THR A C 1
ATOM 818 O O . THR A 1 107 ? -12.932 14.186 10.282 1.00 95.12 107 THR A O 1
ATOM 821 N N . LEU A 1 108 ? -12.137 13.292 8.382 1.00 94.31 108 LEU A N 1
ATOM 822 C CA . LEU A 1 108 ? -10.765 13.756 8.569 1.00 94.31 108 LEU A CA 1
ATOM 823 C C . LEU A 1 108 ? -10.570 15.114 7.885 1.00 94.31 108 LEU A C 1
ATOM 825 O O . LEU A 1 108 ? -10.910 15.300 6.719 1.00 94.31 108 LEU A O 1
ATOM 829 N N . LYS A 1 109 ? -9.962 16.074 8.590 1.00 95.31 109 LYS A N 1
ATOM 830 C CA . LYS A 1 109 ? -9.604 17.387 8.023 1.00 95.31 109 LYS A CA 1
ATOM 831 C C . LYS A 1 109 ? -8.295 17.307 7.239 1.00 95.31 109 LYS A C 1
ATOM 833 O O . LYS A 1 109 ? -7.265 17.803 7.683 1.00 95.31 109 LYS A O 1
ATOM 838 N N . ILE A 1 110 ? -8.348 16.659 6.078 1.00 97.94 110 ILE A N 1
ATOM 839 C CA . ILE A 1 110 ? -7.207 16.535 5.165 1.00 97.94 110 ILE A CA 1
ATOM 840 C C . ILE A 1 110 ? -7.074 17.802 4.317 1.00 97.94 110 ILE A C 1
ATOM 842 O O . ILE A 1 110 ? -8.039 18.281 3.724 1.00 97.94 110 ILE A O 1
ATOM 846 N N . THR A 1 111 ? -5.858 18.339 4.248 1.00 98.19 111 THR A N 1
ATOM 847 C CA . THR A 1 111 ? -5.528 19.548 3.475 1.00 98.19 111 THR A CA 1
ATOM 848 C C . THR A 1 111 ? -4.819 19.225 2.158 1.00 98.19 111 THR A C 1
ATOM 850 O O . THR A 1 111 ? -4.169 18.189 2.020 1.00 98.19 111 THR A O 1
ATOM 853 N N . ASP A 1 112 ? -4.849 20.159 1.203 1.00 98.31 112 ASP A N 1
ATOM 854 C CA . ASP A 1 112 ? -4.100 20.033 -0.060 1.00 98.31 112 ASP A CA 1
ATOM 855 C C . ASP A 1 112 ? -2.582 19.966 0.144 1.00 98.31 112 ASP A C 1
ATOM 857 O O . ASP A 1 112 ? -1.873 19.315 -0.630 1.00 98.31 112 ASP A O 1
ATOM 861 N N . ASN A 1 113 ? -2.082 20.574 1.222 1.00 98.38 113 ASN A N 1
ATOM 862 C CA . ASN A 1 113 ? -0.683 20.464 1.628 1.00 98.38 113 ASN A CA 1
ATOM 863 C C . ASN A 1 113 ? -0.341 19.041 2.081 1.00 98.38 113 ASN A C 1
ATOM 865 O O . ASN A 1 113 ? 0.710 18.526 1.714 1.00 98.38 113 ASN A O 1
ATOM 869 N N . GLN A 1 114 ? -1.231 18.377 2.824 1.00 98.56 114 GLN A N 1
ATOM 870 C CA . GLN A 1 114 ? -1.044 16.979 3.224 1.00 98.56 114 GLN A CA 1
ATOM 871 C C . GLN A 1 114 ? -1.089 16.025 2.024 1.00 98.56 114 GLN A C 1
ATOM 873 O O . GLN A 1 114 ? -0.275 15.106 1.950 1.00 98.56 114 GLN A O 1
ATOM 878 N N . ILE A 1 115 ? -1.985 16.271 1.062 1.00 98.69 115 ILE A N 1
ATOM 879 C CA . ILE A 1 115 ? -2.007 15.541 -0.215 1.00 98.69 115 ILE A CA 1
ATOM 880 C C . ILE A 1 115 ? -0.670 15.720 -0.942 1.00 98.69 115 ILE A C 1
ATOM 882 O O . ILE A 1 115 ? -0.023 14.737 -1.300 1.00 98.69 115 ILE A O 1
ATOM 886 N N . SER A 1 116 ? -0.224 16.968 -1.106 1.00 98.50 116 SER A N 1
ATOM 887 C CA . SER A 1 116 ? 1.044 17.283 -1.775 1.00 98.50 116 SER A CA 1
ATOM 888 C C . SER A 1 116 ? 2.228 16.597 -1.093 1.00 98.50 116 SER A C 1
ATOM 890 O O . SER A 1 116 ? 3.047 15.976 -1.763 1.00 98.50 116 SER A O 1
ATOM 892 N N . GLU A 1 117 ? 2.294 16.652 0.237 1.00 98.56 117 GLU A N 1
ATOM 893 C CA . GLU A 1 117 ? 3.347 16.023 1.034 1.00 98.56 117 GLU A CA 1
ATOM 894 C C . GLU A 1 117 ? 3.380 14.500 0.843 1.00 98.56 117 GLU A C 1
ATOM 896 O O . GLU A 1 117 ? 4.442 13.927 0.592 1.00 98.56 117 GLU A O 1
ATOM 901 N N . ALA A 1 118 ? 2.227 13.826 0.899 1.00 98.62 118 ALA A N 1
ATOM 902 C CA . ALA A 1 118 ? 2.158 12.380 0.697 1.00 98.62 118 ALA A CA 1
ATOM 903 C C . ALA A 1 118 ? 2.597 11.971 -0.720 1.00 98.62 118 ALA A C 1
ATOM 905 O O . ALA A 1 118 ? 3.346 11.003 -0.887 1.00 98.62 118 ALA A O 1
ATOM 906 N N . LEU A 1 119 ? 2.193 12.728 -1.744 1.00 98.19 119 LEU A N 1
ATOM 907 C CA . LEU A 1 119 ? 2.598 12.473 -3.128 1.00 98.19 119 LEU A CA 1
ATOM 908 C C . LEU A 1 119 ? 4.097 12.731 -3.346 1.00 98.19 119 LEU A C 1
ATOM 910 O O . LEU A 1 119 ? 4.755 11.947 -4.031 1.00 98.19 119 LEU A O 1
ATOM 914 N N . GLN A 1 120 ? 4.668 13.765 -2.721 1.00 96.81 120 GLN A N 1
ATOM 915 C CA . GLN A 1 120 ? 6.111 14.027 -2.763 1.00 96.81 120 GLN A CA 1
ATOM 916 C C . GLN A 1 120 ? 6.914 12.908 -2.085 1.00 96.81 120 GLN A C 1
ATOM 918 O O . GLN A 1 120 ? 7.903 12.437 -2.649 1.00 96.81 120 GLN A O 1
ATOM 923 N N . ARG A 1 121 ? 6.475 12.410 -0.917 1.00 97.62 121 ARG A N 1
ATOM 924 C CA . ARG A 1 121 ? 7.074 11.220 -0.276 1.00 97.62 121 ARG A CA 1
ATOM 925 C C . ARG A 1 121 ? 7.007 10.003 -1.188 1.00 97.62 121 ARG A C 1
ATOM 927 O O . ARG A 1 121 ? 8.009 9.314 -1.361 1.00 97.62 121 ARG A O 1
ATOM 934 N N . THR A 1 122 ? 5.853 9.793 -1.820 1.00 97.31 122 THR A N 1
ATOM 935 C CA . THR A 1 122 ? 5.646 8.698 -2.770 1.00 97.31 122 THR A CA 1
ATOM 936 C C . THR A 1 122 ? 6.637 8.783 -3.926 1.00 97.31 122 THR A C 1
ATOM 938 O O . THR A 1 122 ? 7.293 7.791 -4.224 1.00 97.31 122 THR A O 1
ATOM 941 N N . LYS A 1 123 ? 6.830 9.961 -4.535 1.00 93.75 123 LYS A N 1
ATOM 942 C CA . LYS A 1 123 ? 7.784 10.156 -5.641 1.00 93.75 123 LYS A CA 1
ATOM 943 C C . LYS A 1 123 ? 9.220 9.757 -5.271 1.00 93.75 123 LYS A C 1
ATOM 945 O O . LYS A 1 123 ? 9.947 9.256 -6.117 1.00 93.75 123 LYS A O 1
ATOM 950 N N . ARG A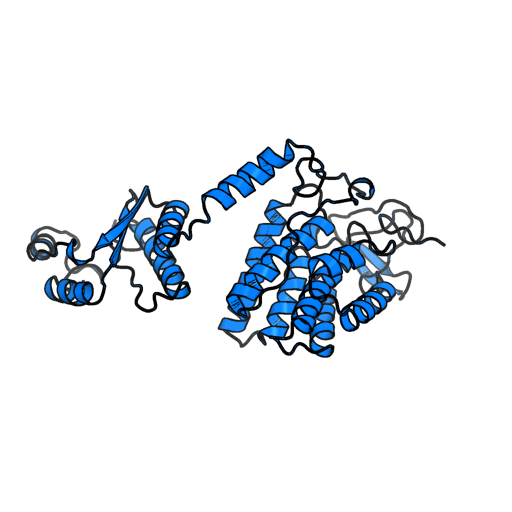 1 124 ? 9.620 9.923 -4.007 1.00 93.38 124 ARG A N 1
ATOM 951 C CA . ARG A 1 124 ? 10.972 9.572 -3.530 1.00 93.38 124 ARG A CA 1
ATOM 952 C C . ARG A 1 124 ? 11.187 8.072 -3.310 1.00 93.38 124 ARG A C 1
ATOM 954 O O . ARG A 1 124 ? 12.331 7.662 -3.151 1.00 93.38 124 ARG A O 1
ATOM 961 N N . GLN A 1 125 ? 10.124 7.268 -3.252 1.00 94.38 125 GLN A N 1
ATOM 962 C CA . GLN A 1 125 ? 10.205 5.827 -2.961 1.00 94.38 125 GLN A CA 1
ATOM 963 C C . GLN A 1 125 ? 9.620 4.946 -4.074 1.00 94.38 125 GLN A C 1
ATOM 965 O O . GLN A 1 125 ? 10.031 3.799 -4.232 1.00 94.38 125 GLN A O 1
ATOM 970 N N . ALA A 1 126 ? 8.687 5.467 -4.868 1.00 93.56 126 ALA A N 1
ATOM 971 C CA . ALA A 1 126 ? 8.156 4.816 -6.056 1.00 93.56 126 ALA A CA 1
ATOM 972 C C . ALA A 1 126 ? 9.055 5.130 -7.261 1.00 93.56 126 ALA A C 1
ATOM 974 O O . ALA A 1 126 ? 8.754 6.008 -8.064 1.00 93.56 126 ALA A O 1
ATOM 975 N N . ILE A 1 127 ? 10.171 4.411 -7.352 1.00 88.88 127 ILE A N 1
ATOM 976 C CA . ILE A 1 127 ? 11.168 4.547 -8.421 1.00 88.88 127 ILE A CA 1
ATOM 977 C C . ILE A 1 127 ? 10.858 3.553 -9.548 1.00 88.88 127 ILE A C 1
ATOM 979 O O . ILE A 1 127 ? 10.467 2.408 -9.282 1.00 88.88 127 ILE A O 1
ATOM 983 N N . GLY A 1 128 ? 11.005 3.979 -10.807 1.00 86.19 128 GLY A N 1
ATOM 984 C CA . GLY A 1 128 ? 10.671 3.168 -11.978 1.00 86.19 128 GLY A CA 1
ATOM 985 C C . GLY A 1 128 ? 11.415 1.829 -11.994 1.00 86.19 128 GLY A C 1
ATOM 986 O O . GLY A 1 128 ? 12.634 1.774 -11.870 1.00 86.19 128 GLY A O 1
ATOM 987 N N . GLY A 1 129 ? 10.679 0.717 -12.100 1.00 85.50 129 GLY A N 1
ATOM 988 C CA . GLY A 1 129 ? 11.240 -0.642 -12.186 1.00 85.50 129 GLY A CA 1
ATOM 989 C C . GLY A 1 129 ? 11.957 -1.175 -10.936 1.00 85.50 129 GLY A C 1
ATOM 990 O O . GLY A 1 129 ? 12.247 -2.368 -10.864 1.00 85.50 129 GLY A O 1
ATOM 991 N N . TYR A 1 130 ? 12.176 -0.345 -9.914 1.00 89.81 130 TYR A N 1
ATOM 992 C CA . TYR A 1 130 ? 12.887 -0.724 -8.691 1.00 89.81 130 TYR A CA 1
ATOM 993 C C . TYR A 1 130 ? 12.163 -1.798 -7.877 1.00 89.81 130 TYR A C 1
ATOM 995 O O . TYR A 1 130 ? 12.802 -2.566 -7.161 1.00 89.81 130 TYR A O 1
ATOM 1003 N N . CYS A 1 131 ? 10.841 -1.908 -8.021 1.00 90.38 131 CYS A N 1
ATOM 1004 C CA . CYS A 1 131 ? 10.057 -2.963 -7.385 1.00 90.38 131 CYS A CA 1
ATOM 1005 C C . CYS A 1 131 ? 10.505 -4.373 -7.798 1.00 90.38 131 CYS A C 1
ATOM 1007 O O . CYS A 1 131 ? 10.497 -5.273 -6.963 1.00 90.38 131 CYS A O 1
ATOM 1009 N N . GLY A 1 132 ? 10.950 -4.561 -9.047 1.00 88.00 132 GLY A N 1
ATOM 1010 C CA . GLY A 1 132 ? 11.501 -5.832 -9.522 1.00 88.00 132 GLY A CA 1
ATOM 1011 C C . GLY A 1 132 ? 12.915 -6.116 -9.008 1.00 88.00 132 GLY A C 1
ATOM 1012 O O . GLY A 1 132 ? 13.336 -7.266 -8.996 1.00 88.00 132 GLY A O 1
ATOM 1013 N N . LEU A 1 133 ? 13.636 -5.083 -8.560 1.00 88.88 133 LEU A N 1
ATOM 1014 C CA . LEU A 1 133 ? 15.003 -5.194 -8.041 1.00 88.88 133 LEU A CA 1
ATOM 1015 C C . LEU A 1 133 ? 15.036 -5.398 -6.523 1.00 88.88 133 LEU A C 1
ATOM 1017 O O . LEU A 1 133 ? 15.946 -6.039 -6.009 1.00 88.88 133 LEU A O 1
ATOM 1021 N N . THR A 1 134 ? 14.063 -4.836 -5.803 1.00 90.75 134 THR A N 1
ATOM 1022 C CA . THR A 1 134 ? 14.056 -4.802 -4.331 1.00 90.75 134 THR A CA 1
ATOM 1023 C C . THR A 1 134 ? 12.929 -5.613 -3.699 1.00 90.75 134 THR A C 1
ATOM 1025 O O . THR A 1 134 ? 12.941 -5.828 -2.491 1.00 90.75 134 THR A O 1
ATOM 1028 N N . GLY A 1 135 ? 11.933 -6.036 -4.483 1.00 89.62 135 GLY A N 1
ATOM 1029 C CA . GLY A 1 135 ? 10.732 -6.700 -3.973 1.00 89.62 135 GLY A CA 1
ATOM 1030 C C . GLY A 1 135 ? 9.736 -5.758 -3.284 1.00 89.62 135 GLY A C 1
ATOM 1031 O O . GLY A 1 135 ? 8.721 -6.221 -2.772 1.00 89.62 135 GLY A O 1
ATOM 1032 N N . VAL A 1 136 ? 9.981 -4.441 -3.282 1.00 92.31 136 VAL A N 1
ATOM 1033 C CA . VAL A 1 136 ? 9.095 -3.449 -2.657 1.00 92.31 136 VAL A CA 1
ATOM 1034 C C . VAL A 1 136 ? 8.380 -2.640 -3.737 1.00 92.31 136 VAL A C 1
ATOM 1036 O O . VAL A 1 136 ? 8.967 -1.789 -4.405 1.00 92.31 136 VAL A O 1
ATOM 1039 N N . CYS A 1 137 ? 7.085 -2.902 -3.926 1.00 96.19 137 CYS A N 1
ATOM 1040 C CA . CYS A 1 137 ? 6.257 -2.129 -4.851 1.00 96.19 137 CYS A CA 1
ATOM 1041 C C . CYS A 1 137 ? 6.088 -0.686 -4.359 1.00 96.19 137 CYS A C 1
ATOM 1043 O O . CYS A 1 137 ? 5.715 -0.488 -3.208 1.00 96.19 137 CYS A O 1
ATOM 1045 N N . GLY A 1 138 ? 6.251 0.306 -5.243 1.00 97.00 138 GLY A N 1
ATOM 1046 C CA . GLY A 1 138 ? 6.085 1.731 -4.921 1.00 97.00 138 GLY A CA 1
ATOM 1047 C C . GLY A 1 138 ? 4.688 2.135 -4.424 1.00 97.00 138 GLY A C 1
ATOM 1048 O O . GLY A 1 138 ? 4.553 3.167 -3.778 1.00 97.00 138 GLY A O 1
ATOM 1049 N N . ILE A 1 139 ? 3.658 1.313 -4.650 1.00 98.50 139 ILE A N 1
ATOM 1050 C CA . ILE A 1 139 ? 2.305 1.534 -4.107 1.00 98.50 139 ILE A CA 1
ATOM 1051 C C . ILE A 1 139 ? 2.262 1.307 -2.586 1.00 98.50 139 ILE A C 1
ATOM 1053 O O . ILE A 1 139 ? 1.509 1.983 -1.888 1.00 98.50 139 ILE A O 1
ATOM 1057 N N . ALA A 1 140 ? 3.100 0.417 -2.045 1.00 98.25 140 ALA A N 1
ATOM 1058 C CA . ALA A 1 140 ? 3.161 0.171 -0.607 1.00 98.25 140 ALA A CA 1
ATOM 1059 C C . ALA A 1 140 ? 3.617 1.413 0.194 1.00 98.25 140 ALA A C 1
ATOM 1061 O O . ALA A 1 140 ? 2.863 1.855 1.066 1.00 98.25 140 ALA A O 1
ATOM 1062 N N . PRO A 1 141 ? 4.767 2.057 -0.110 1.00 98.12 141 PRO A N 1
ATOM 1063 C CA . PRO A 1 141 ? 5.123 3.322 0.521 1.00 98.12 141 PRO A CA 1
ATOM 1064 C C . PRO A 1 141 ? 4.169 4.465 0.144 1.00 98.12 141 PRO A C 1
ATOM 1066 O O . PRO A 1 141 ? 4.054 5.403 0.925 1.00 98.12 141 PRO A O 1
ATOM 1069 N N . ALA A 1 142 ? 3.444 4.393 -0.981 1.00 98.69 142 ALA A N 1
ATOM 1070 C CA . ALA A 1 142 ? 2.435 5.396 -1.329 1.00 98.69 142 ALA A CA 1
ATOM 1071 C C . ALA A 1 142 ? 1.288 5.439 -0.310 1.00 98.69 142 ALA A C 1
ATOM 1073 O O . ALA A 1 142 ? 1.007 6.485 0.273 1.00 98.69 142 ALA A O 1
ATOM 1074 N N . ILE A 1 143 ? 0.674 4.284 -0.025 1.00 98.81 143 ILE A N 1
ATOM 1075 C CA . ILE A 1 143 ? -0.360 4.180 1.014 1.00 98.81 143 ILE A CA 1
ATOM 1076 C C . ILE A 1 143 ? 0.237 4.462 2.398 1.00 98.81 143 ILE A C 1
ATOM 1078 O O . ILE A 1 143 ? -0.367 5.176 3.200 1.00 98.81 143 ILE A O 1
ATOM 1082 N N . GLY A 1 144 ? 1.455 3.983 2.667 1.00 98.50 144 GLY A N 1
ATOM 1083 C CA . GLY A 1 144 ? 2.182 4.312 3.895 1.00 98.50 144 GLY A CA 1
ATOM 1084 C C . GLY A 1 144 ? 2.346 5.821 4.106 1.00 98.50 144 GLY A C 1
ATOM 1085 O O . GLY A 1 144 ? 2.127 6.314 5.211 1.00 98.50 144 GLY A O 1
ATOM 1086 N N . ALA A 1 145 ? 2.661 6.580 3.053 1.00 98.75 145 ALA A N 1
ATOM 1087 C CA . ALA A 1 145 ? 2.776 8.033 3.113 1.00 98.75 145 ALA A CA 1
ATOM 1088 C C . ALA A 1 145 ? 1.440 8.699 3.473 1.00 98.75 145 ALA A C 1
ATOM 1090 O O . ALA A 1 145 ? 1.435 9.627 4.283 1.00 98.75 145 ALA A O 1
ATOM 1091 N N . CYS A 1 146 ? 0.314 8.200 2.951 1.00 98.81 146 CYS A N 1
ATOM 1092 C CA . CYS A 1 146 ? -1.018 8.683 3.320 1.00 98.81 146 CYS A CA 1
ATOM 1093 C C . CYS A 1 146 ? -1.281 8.517 4.821 1.00 98.81 146 CYS A C 1
ATOM 1095 O O . CYS A 1 146 ? -1.584 9.493 5.507 1.00 98.81 146 CYS A O 1
ATOM 1097 N N . PHE A 1 147 ? -1.115 7.299 5.348 1.00 98.50 147 PHE A N 1
ATOM 1098 C CA . PHE A 1 147 ? -1.331 7.024 6.772 1.00 98.50 147 PHE A CA 1
ATOM 1099 C C . PHE A 1 147 ? -0.343 7.783 7.656 1.00 98.50 147 PHE A C 1
ATOM 1101 O O . PHE A 1 147 ? -0.748 8.337 8.672 1.00 98.50 147 PHE A O 1
ATOM 1108 N N . SER A 1 148 ? 0.922 7.890 7.242 1.00 98.31 148 SER A N 1
ATOM 1109 C CA . SER A 1 148 ? 1.941 8.656 7.961 1.00 98.31 148 SER A CA 1
ATOM 1110 C C . SER A 1 148 ? 1.555 10.127 8.110 1.00 98.31 148 SER A C 1
ATOM 1112 O O . SER A 1 148 ? 1.678 10.676 9.203 1.00 98.31 148 SER A O 1
ATOM 1114 N N . VAL A 1 149 ? 1.072 10.763 7.038 1.00 98.12 149 VAL A N 1
ATOM 1115 C CA . VAL A 1 149 ? 0.669 12.176 7.055 1.00 98.12 149 VAL A CA 1
ATOM 1116 C C . VAL A 1 149 ? -0.598 12.404 7.887 1.00 98.12 149 VAL A C 1
ATOM 1118 O O . VAL A 1 149 ? -0.702 13.438 8.545 1.00 98.12 149 VAL A O 1
ATOM 1121 N N . ILE A 1 150 ? -1.537 11.453 7.894 1.00 97.62 150 ILE A N 1
ATOM 1122 C CA . ILE A 1 150 ? -2.760 11.533 8.711 1.00 97.62 150 ILE A CA 1
ATOM 1123 C C . ILE A 1 150 ? -2.445 11.313 10.197 1.00 97.62 150 ILE A C 1
ATOM 1125 O O . ILE A 1 150 ? -2.901 12.075 11.044 1.00 97.62 150 ILE A O 1
ATOM 1129 N N . LEU A 1 151 ? -1.663 10.278 10.515 1.00 95.31 151 LEU A N 1
ATOM 1130 C CA . LEU A 1 151 ? -1.327 9.899 11.890 1.00 95.31 151 LEU A CA 1
ATOM 1131 C C . LEU A 1 151 ? -0.253 10.799 12.510 1.00 95.31 151 LEU A C 1
ATOM 1133 O O . LEU A 1 151 ? -0.101 10.800 13.725 1.00 95.31 151 LEU A O 1
ATOM 1137 N N . GLY A 1 152 ? 0.517 11.536 11.706 1.00 95.50 152 GLY A N 1
ATOM 1138 C CA . GLY A 1 152 ? 1.693 12.262 12.187 1.00 95.50 152 GLY A CA 1
ATOM 1139 C C . GLY A 1 152 ? 2.855 11.332 12.551 1.00 95.50 152 GLY A C 1
ATOM 1140 O O . GLY A 1 152 ? 3.623 11.629 13.468 1.00 95.50 152 GLY A O 1
ATOM 1141 N N . ALA A 1 153 ? 2.982 10.199 11.852 1.00 93.62 153 ALA A N 1
ATOM 1142 C CA . ALA A 1 153 ? 4.051 9.234 12.087 1.00 93.62 153 ALA A CA 1
ATOM 1143 C C . ALA A 1 153 ? 5.426 9.829 11.751 1.00 93.62 153 ALA A C 1
ATOM 1145 O O . ALA A 1 153 ? 5.600 10.485 10.719 1.00 93.62 153 ALA A O 1
ATOM 1146 N N . ALA A 1 154 ? 6.410 9.566 12.607 1.00 90.25 154 ALA A N 1
ATOM 1147 C CA . ALA A 1 154 ? 7.787 10.020 12.457 1.00 90.25 154 ALA A CA 1
ATOM 1148 C C . ALA A 1 154 ? 8.733 9.089 13.228 1.00 90.25 154 ALA A C 1
ATOM 1150 O O . ALA A 1 154 ? 8.308 8.421 14.159 1.00 90.25 154 ALA A O 1
ATOM 1151 N N . CYS A 1 155 ? 10.028 9.091 12.897 1.00 81.19 155 CYS A N 1
ATOM 1152 C CA . CYS A 1 155 ? 11.040 8.254 13.562 1.00 81.19 155 CYS A CA 1
ATOM 1153 C C . CYS A 1 155 ? 10.951 8.222 15.111 1.00 81.19 155 CYS A C 1
ATOM 1155 O O . CYS A 1 155 ? 10.985 7.128 15.667 1.00 81.19 155 CYS A O 1
ATOM 1157 N N . PRO A 1 156 ? 10.772 9.352 15.832 1.00 82.81 156 PRO A N 1
ATOM 1158 C CA . PRO A 1 156 ? 10.667 9.324 17.295 1.00 82.81 156 PRO A CA 1
ATOM 1159 C C . PRO A 1 156 ? 9.275 8.925 17.828 1.00 82.81 156 PRO A C 1
ATOM 1161 O O . PRO A 1 156 ? 9.056 8.984 19.035 1.00 82.81 156 PRO A O 1
ATOM 1164 N N . LYS A 1 157 ? 8.308 8.604 16.961 1.00 79.62 157 LYS A N 1
ATOM 1165 C CA . LYS A 1 157 ? 6.925 8.262 17.326 1.00 79.62 157 LYS A CA 1
ATOM 1166 C C . LYS A 1 157 ? 6.743 6.751 17.410 1.00 79.62 157 LYS A C 1
ATOM 1168 O O . LYS A 1 157 ? 7.261 6.025 16.565 1.00 79.62 157 LYS A O 1
ATOM 1173 N N . ASP A 1 158 ? 5.965 6.315 18.397 1.00 84.06 158 ASP A N 1
ATOM 1174 C CA . ASP A 1 158 ? 5.695 4.905 18.688 1.00 84.06 158 ASP A CA 1
ATOM 1175 C C . ASP A 1 158 ? 4.484 4.398 17.881 1.00 84.06 158 ASP A C 1
ATOM 1177 O O . ASP A 1 158 ? 4.618 3.970 16.730 1.00 84.06 158 ASP A O 1
ATOM 1181 N N . GLN A 1 159 ? 3.276 4.518 18.442 1.00 85.69 159 GLN A N 1
ATOM 1182 C CA . GLN A 1 159 ? 2.055 3.920 17.894 1.00 85.69 159 GLN A CA 1
ATOM 1183 C C . GLN A 1 159 ? 1.695 4.428 16.492 1.00 85.69 159 GLN A C 1
ATOM 1185 O O . GLN A 1 159 ? 1.175 3.669 15.676 1.00 85.69 159 GLN A O 1
ATOM 1190 N N . GL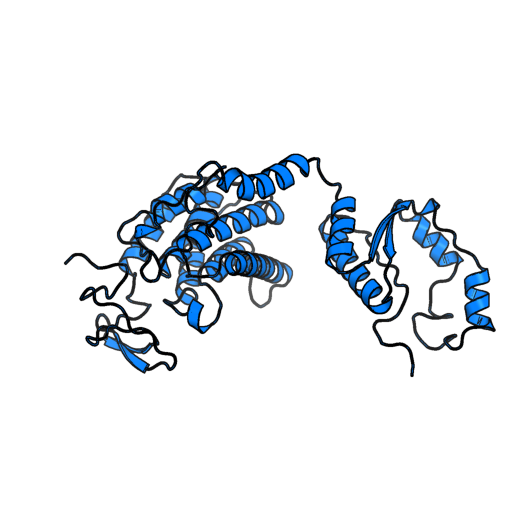U A 1 160 ? 1.964 5.695 16.179 1.00 88.06 160 GLU A N 1
ATOM 1191 C CA . GLU A 1 160 ? 1.704 6.278 14.860 1.00 88.06 160 GLU A CA 1
ATOM 1192 C C . GLU A 1 160 ? 2.548 5.594 13.774 1.00 88.06 160 GLU A C 1
ATOM 1194 O O . GLU A 1 160 ? 2.050 5.262 12.692 1.00 88.06 160 GLU A O 1
ATOM 1199 N N . THR A 1 161 ? 3.818 5.329 14.086 1.00 86.62 161 THR A N 1
ATOM 1200 C CA . THR A 1 161 ? 4.756 4.638 13.197 1.00 86.62 161 THR A CA 1
ATOM 1201 C C . THR A 1 161 ? 4.401 3.163 13.087 1.00 86.62 161 THR A C 1
ATOM 1203 O O . THR A 1 161 ? 4.304 2.650 11.972 1.00 86.62 161 THR A O 1
ATOM 1206 N N . ALA A 1 162 ? 4.117 2.499 14.211 1.00 88.44 162 ALA A N 1
ATOM 1207 C CA . ALA A 1 162 ? 3.723 1.093 14.231 1.00 88.44 162 ALA A CA 1
ATOM 1208 C C . ALA A 1 162 ? 2.448 0.838 13.407 1.00 88.44 162 ALA A C 1
ATOM 1210 O O . ALA A 1 162 ? 2.421 -0.068 12.573 1.00 88.44 162 ALA A O 1
ATOM 1211 N N . LYS A 1 163 ? 1.413 1.678 13.559 1.00 87.94 163 LYS A N 1
ATOM 1212 C CA . LYS A 1 163 ? 0.175 1.601 12.759 1.00 87.94 163 LYS A CA 1
ATOM 1213 C C . LYS A 1 163 ? 0.449 1.804 11.274 1.00 87.94 163 LYS A C 1
ATOM 1215 O O . LYS A 1 163 ? -0.013 1.01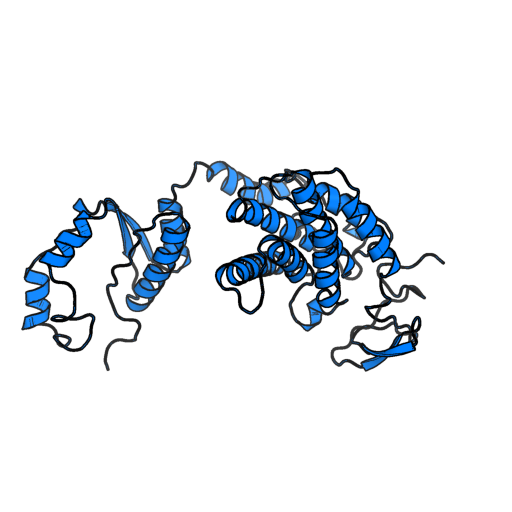4 10.456 1.00 87.94 163 LYS A O 1
ATOM 1220 N N . THR A 1 164 ? 1.244 2.816 10.925 1.00 94.19 164 THR A N 1
ATOM 1221 C CA . THR A 1 164 ? 1.625 3.079 9.529 1.00 94.19 164 THR A CA 1
ATOM 1222 C C . THR A 1 164 ? 2.351 1.879 8.918 1.00 94.19 164 THR A C 1
ATOM 1224 O O . THR A 1 164 ? 1.995 1.428 7.832 1.00 94.19 164 THR A O 1
ATOM 1227 N N . MET A 1 165 ? 3.341 1.322 9.619 1.00 93.62 165 MET A N 1
ATOM 1228 C CA . MET A 1 165 ? 4.091 0.155 9.149 1.00 93.62 165 MET A CA 1
ATOM 1229 C C . MET A 1 165 ? 3.222 -1.103 9.068 1.00 93.62 165 MET A C 1
ATOM 1231 O O . MET A 1 165 ? 3.391 -1.888 8.140 1.00 93.62 165 MET A O 1
ATOM 1235 N N . THR A 1 166 ? 2.257 -1.265 9.975 1.00 91.44 166 THR A N 1
ATOM 1236 C CA . THR A 1 166 ? 1.277 -2.361 9.925 1.00 91.44 166 THR A CA 1
ATOM 1237 C C . THR A 1 166 ? 0.438 -2.284 8.651 1.00 91.44 166 THR A C 1
ATOM 1239 O O . THR A 1 166 ? 0.321 -3.279 7.939 1.00 91.44 166 THR A O 1
ATOM 1242 N N . VAL A 1 167 ? -0.077 -1.095 8.307 1.00 93.81 167 VAL A N 1
ATOM 1243 C CA . VAL A 1 167 ? -0.795 -0.880 7.039 1.00 93.81 167 VAL A CA 1
ATOM 1244 C C . VAL A 1 167 ? 0.091 -1.264 5.860 1.00 93.81 167 VAL A C 1
ATOM 1246 O O . VAL A 1 167 ? -0.327 -2.051 5.017 1.00 93.81 167 VAL A O 1
ATOM 1249 N N . VAL A 1 168 ? 1.330 -0.765 5.814 1.00 97.94 168 VAL A N 1
ATOM 1250 C CA . VAL A 1 168 ? 2.271 -1.083 4.728 1.00 97.94 168 VAL A CA 1
ATOM 1251 C C . VAL A 1 168 ? 2.521 -2.591 4.622 1.00 97.94 168 VAL A C 1
ATOM 1253 O O . VAL A 1 168 ? 2.516 -3.114 3.511 1.00 97.94 168 VAL A O 1
ATOM 1256 N N . GLY A 1 169 ? 2.682 -3.301 5.742 1.00 94.25 169 GLY A N 1
ATOM 1257 C CA . GLY A 1 169 ? 2.830 -4.759 5.764 1.00 94.25 169 GLY A CA 1
ATOM 1258 C C . GLY A 1 169 ? 1.642 -5.479 5.122 1.00 94.25 169 GLY A C 1
ATOM 1259 O O . GLY A 1 169 ? 1.836 -6.334 4.256 1.00 94.25 169 GLY A O 1
ATOM 1260 N N . ASN A 1 170 ? 0.417 -5.072 5.459 1.00 90.38 170 ASN A N 1
ATOM 1261 C CA . ASN A 1 170 ? -0.800 -5.624 4.856 1.00 90.38 170 ASN A CA 1
ATOM 1262 C C . ASN A 1 170 ? -0.858 -5.352 3.344 1.00 90.38 170 ASN A C 1
ATOM 1264 O O . ASN A 1 170 ? -1.131 -6.270 2.571 1.00 90.38 170 ASN A O 1
ATOM 1268 N N . ILE A 1 171 ? -0.511 -4.133 2.903 1.00 96.38 171 ILE A N 1
ATOM 1269 C CA . ILE A 1 171 ? -0.419 -3.804 1.469 1.00 96.38 171 ILE A CA 1
ATOM 1270 C C . ILE A 1 171 ? 0.593 -4.709 0.761 1.00 96.38 171 ILE A C 1
ATOM 1272 O O . ILE A 1 171 ? 0.304 -5.223 -0.318 1.00 96.38 171 ILE A O 1
ATOM 1276 N N . VAL A 1 172 ? 1.774 -4.917 1.350 1.00 95.62 172 VAL A N 1
ATOM 1277 C CA . VAL A 1 172 ? 2.812 -5.782 0.771 1.00 95.62 172 VAL A CA 1
ATOM 1278 C C . VAL A 1 172 ? 2.300 -7.214 0.626 1.00 95.62 172 VAL A C 1
ATOM 1280 O O . VAL A 1 172 ? 2.459 -7.795 -0.446 1.00 95.62 172 VAL A O 1
ATOM 1283 N N . HIS A 1 173 ? 1.642 -7.765 1.648 1.00 91.19 173 HIS A N 1
ATOM 1284 C CA . HIS A 1 173 ? 1.052 -9.103 1.577 1.00 91.19 173 HIS A CA 1
ATOM 1285 C C . HIS A 1 173 ? -0.027 -9.210 0.493 1.00 91.19 173 HIS A C 1
ATOM 1287 O O . HIS A 1 173 ? -0.009 -10.154 -0.300 1.00 91.19 173 HIS A O 1
ATOM 1293 N N . ALA A 1 174 ? -0.922 -8.226 0.408 1.00 91.06 174 ALA A N 1
ATOM 1294 C CA . ALA A 1 174 ? -1.993 -8.213 -0.580 1.00 91.06 174 ALA A CA 1
ATOM 1295 C C . ALA A 1 174 ? -1.458 -8.080 -2.018 1.00 91.06 174 ALA A C 1
ATOM 1297 O O . ALA A 1 174 ? -1.902 -8.789 -2.923 1.00 91.06 174 ALA A O 1
ATOM 1298 N N . ILE A 1 175 ? -0.449 -7.227 -2.233 1.00 94.19 175 ILE A N 1
ATOM 1299 C CA . ILE A 1 175 ? 0.245 -7.110 -3.521 1.00 94.19 175 ILE A CA 1
ATOM 1300 C C . ILE A 1 175 ? 0.960 -8.418 -3.865 1.00 94.19 175 ILE A C 1
ATOM 1302 O O . ILE A 1 175 ? 0.824 -8.891 -4.990 1.00 94.19 175 ILE A O 1
ATOM 1306 N N . ALA A 1 176 ? 1.671 -9.031 -2.913 1.00 90.56 176 ALA A N 1
ATOM 1307 C CA . ALA A 1 176 ? 2.393 -10.284 -3.129 1.00 90.56 176 ALA A CA 1
ATOM 1308 C C . ALA A 1 176 ? 1.467 -11.423 -3.588 1.00 90.56 176 ALA A C 1
ATOM 1310 O O . ALA A 1 176 ? 1.829 -12.166 -4.499 1.00 90.56 176 ALA A O 1
ATOM 1311 N N . ALA A 1 177 ? 0.251 -11.512 -3.039 1.00 88.19 177 ALA A N 1
ATOM 1312 C CA . ALA A 1 177 ? -0.766 -12.476 -3.472 1.00 88.19 177 ALA A CA 1
ATOM 1313 C C . ALA A 1 177 ? -1.256 -12.241 -4.917 1.00 88.19 177 ALA A C 1
ATOM 1315 O O . ALA A 1 177 ? -1.762 -13.155 -5.574 1.00 88.19 177 ALA A O 1
ATOM 1316 N N . LEU A 1 178 ? -1.085 -11.023 -5.438 1.00 85.56 178 LEU A N 1
ATOM 1317 C CA . LEU A 1 178 ? -1.380 -10.666 -6.823 1.00 85.56 178 LEU A CA 1
ATOM 1318 C C . LEU A 1 178 ? -0.141 -10.625 -7.729 1.00 85.56 178 LEU A C 1
ATOM 1320 O O . LEU A 1 178 ? -0.260 -10.268 -8.908 1.00 85.56 178 LEU A O 1
ATOM 1324 N N . THR A 1 179 ? 1.026 -11.009 -7.221 1.00 80.44 179 THR A N 1
ATOM 1325 C CA . THR A 1 179 ? 2.255 -11.067 -8.010 1.00 80.44 179 THR A CA 1
ATOM 1326 C C . THR A 1 179 ? 2.289 -12.328 -8.890 1.00 80.44 179 THR A C 1
ATOM 1328 O O . THR A 1 179 ? 1.680 -13.357 -8.607 1.00 80.44 179 THR A O 1
ATOM 1331 N N . GLY A 1 180 ? 2.944 -12.189 -10.040 1.00 74.00 180 GLY A N 1
ATOM 1332 C CA . GLY A 1 180 ? 2.924 -13.018 -11.252 1.00 74.00 180 GLY A CA 1
ATOM 1333 C C . GLY A 1 180 ? 3.544 -12.138 -12.348 1.00 74.00 180 GLY A C 1
ATOM 1334 O O . GLY A 1 180 ? 4.401 -11.326 -11.995 1.00 74.00 180 GLY A O 1
ATOM 1335 N N . PRO A 1 181 ? 3.109 -12.134 -13.622 1.00 81.19 181 PRO A N 1
ATOM 1336 C CA . PRO A 1 181 ? 3.368 -10.948 -14.435 1.00 81.19 181 PRO A CA 1
ATOM 1337 C C . PRO A 1 181 ? 2.840 -9.701 -13.695 1.00 81.19 181 PRO A C 1
ATOM 1339 O O . PRO A 1 181 ? 1.670 -9.646 -13.303 1.00 81.19 181 PRO A O 1
ATOM 1342 N N . CYS A 1 182 ? 3.729 -8.739 -13.420 1.00 86.38 182 CYS A N 1
ATOM 1343 C CA . CYS A 1 182 ? 3.440 -7.535 -12.636 1.00 86.38 182 CYS A CA 1
ATOM 1344 C C . CYS A 1 182 ? 2.300 -6.709 -13.252 1.00 86.38 182 CYS A C 1
ATOM 1346 O O . CYS A 1 182 ? 2.257 -6.498 -14.461 1.00 86.38 182 CYS A O 1
ATOM 1348 N N . CYS A 1 183 ? 1.392 -6.183 -12.425 1.00 93.44 183 CYS A N 1
ATOM 1349 C CA . CYS A 1 183 ? 0.301 -5.326 -12.892 1.00 93.44 183 CYS A CA 1
ATOM 1350 C C . CYS A 1 183 ? 0.061 -4.167 -11.921 1.00 93.44 183 CYS A C 1
ATOM 1352 O O . CYS A 1 183 ? -0.615 -4.326 -10.905 1.00 93.44 183 CYS A O 1
ATOM 1354 N N . CYS A 1 184 ? 0.571 -2.975 -12.255 1.00 95.38 184 CYS A N 1
ATOM 1355 C CA . CYS A 1 184 ? 0.399 -1.786 -11.419 1.00 95.38 184 CYS A CA 1
ATOM 1356 C C . CYS A 1 184 ? -1.082 -1.439 -11.198 1.00 95.38 184 CYS A C 1
ATOM 1358 O O . CYS A 1 184 ? -1.448 -1.074 -10.089 1.00 95.38 184 CYS A O 1
ATOM 1360 N N . LYS A 1 185 ? -1.949 -1.628 -12.203 1.00 95.88 185 LYS A N 1
ATOM 1361 C CA . LYS A 1 185 ? -3.398 -1.369 -12.085 1.00 95.88 185 LYS A CA 1
ATOM 1362 C C . LYS A 1 185 ? -4.073 -2.300 -11.070 1.00 95.88 185 LYS A C 1
ATOM 1364 O O . LYS A 1 185 ? -4.865 -1.852 -10.246 1.00 95.88 185 LYS A O 1
ATOM 1369 N N . ALA A 1 186 ? -3.729 -3.590 -11.085 1.00 95.75 186 ALA A N 1
ATOM 1370 C CA . ALA A 1 186 ? -4.222 -4.546 -10.093 1.00 95.75 186 ALA A CA 1
ATOM 1371 C C . ALA A 1 186 ? -3.701 -4.217 -8.685 1.00 95.75 186 ALA A C 1
ATOM 1373 O O . ALA A 1 186 ? -4.454 -4.298 -7.717 1.00 95.75 186 ALA A O 1
ATOM 1374 N N . PHE A 1 187 ? -2.438 -3.792 -8.579 1.00 97.38 187 PHE A N 1
ATOM 1375 C CA . PHE A 1 187 ? -1.836 -3.390 -7.309 1.00 97.38 187 PHE A CA 1
ATOM 1376 C C . PHE A 1 187 ? -2.490 -2.135 -6.719 1.00 97.38 187 PHE A C 1
ATOM 1378 O O . PHE A 1 187 ? -2.697 -2.089 -5.512 1.00 97.38 187 PHE A O 1
ATOM 1385 N N . VAL A 1 188 ? -2.874 -1.150 -7.542 1.00 98.56 188 VAL A N 1
A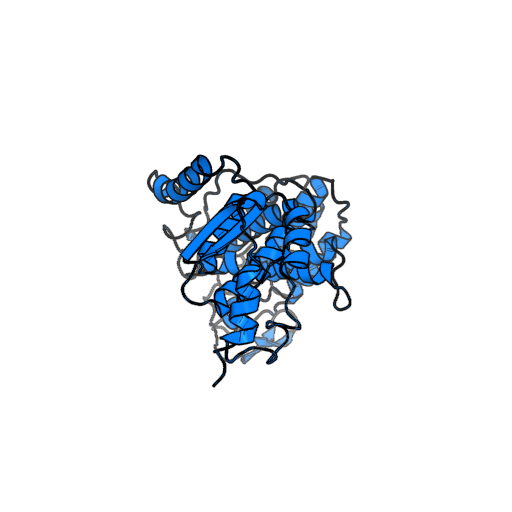TOM 1386 C CA . VAL A 1 188 ? -3.639 0.022 -7.077 1.00 98.56 188 VAL A CA 1
ATOM 1387 C C . VAL A 1 188 ? -4.965 -0.424 -6.470 1.00 98.56 188 VAL A C 1
ATOM 1389 O O . VAL A 1 188 ? -5.279 -0.042 -5.347 1.00 98.56 188 VAL A O 1
ATOM 1392 N N . ARG A 1 189 ? -5.722 -1.271 -7.177 1.00 97.81 189 ARG A N 1
ATOM 1393 C CA . ARG A 1 189 ? -7.039 -1.744 -6.722 1.00 97.81 189 ARG A CA 1
ATOM 1394 C C . ARG A 1 189 ? -6.956 -2.471 -5.387 1.00 97.81 189 ARG A C 1
ATOM 1396 O O . ARG A 1 189 ? -7.670 -2.103 -4.462 1.00 97.81 189 ARG A O 1
ATOM 1403 N N . VAL A 1 190 ? -6.069 -3.460 -5.263 1.00 97.00 190 VAL A N 1
ATOM 1404 C CA . VAL A 1 190 ? -5.940 -4.210 -4.004 1.00 97.00 190 VAL A CA 1
ATOM 1405 C C . VAL A 1 190 ? -5.420 -3.325 -2.871 1.00 97.00 190 VAL A C 1
ATOM 1407 O O . VAL A 1 190 ? -5.896 -3.431 -1.745 1.00 97.00 190 VAL A O 1
ATOM 1410 N N . ALA A 1 191 ? -4.505 -2.396 -3.166 1.00 98.50 191 ALA A N 1
ATOM 1411 C CA . ALA A 1 191 ? -3.988 -1.490 -2.153 1.00 98.50 191 ALA A CA 1
ATOM 1412 C C . ALA A 1 191 ? -5.057 -0.510 -1.652 1.00 98.50 191 ALA A C 1
ATOM 1414 O O . ALA A 1 191 ? -5.090 -0.212 -0.462 1.00 98.50 191 ALA A O 1
ATOM 1415 N N . LEU A 1 192 ? -5.956 -0.044 -2.525 1.00 98.69 192 LEU A N 1
ATOM 1416 C CA . LEU A 1 192 ? -7.107 0.765 -2.123 1.00 98.69 192 LEU A CA 1
ATOM 1417 C C . LEU A 1 192 ? -8.099 -0.035 -1.276 1.00 98.69 192 LEU A C 1
ATOM 1419 O O . LEU A 1 192 ? -8.586 0.501 -0.285 1.00 98.69 192 LEU A O 1
ATOM 1423 N N . THR A 1 193 ? -8.355 -1.307 -1.597 1.00 97.06 193 THR A N 1
ATOM 1424 C CA . THR A 1 193 ? -9.192 -2.188 -0.760 1.00 97.06 193 THR A CA 1
ATOM 1425 C C . THR A 1 193 ? -8.661 -2.261 0.669 1.00 97.06 193 THR A C 1
ATOM 1427 O O . THR A 1 193 ? -9.392 -1.982 1.621 1.00 97.06 193 THR A O 1
ATOM 1430 N N . GLU A 1 194 ? -7.372 -2.553 0.824 1.00 96.56 194 GLU A N 1
ATOM 1431 C CA . GLU A 1 194 ? -6.721 -2.625 2.134 1.00 96.56 194 GLU A CA 1
ATOM 1432 C C . GLU A 1 194 ? -6.634 -1.257 2.834 1.00 96.56 194 GLU A C 1
ATOM 1434 O O . GLU A 1 194 ? -6.803 -1.159 4.053 1.00 96.56 194 GLU A O 1
ATOM 1439 N N . ALA A 1 195 ? -6.409 -0.173 2.082 1.00 98.12 195 ALA A N 1
ATOM 1440 C CA . ALA A 1 195 ? -6.371 1.184 2.623 1.00 98.12 195 ALA A CA 1
ATOM 1441 C C . ALA A 1 195 ? -7.741 1.624 3.160 1.00 98.12 195 ALA A C 1
ATOM 1443 O O . ALA A 1 195 ? -7.811 2.206 4.242 1.00 98.12 195 ALA A O 1
ATOM 1444 N N . VAL A 1 196 ? -8.832 1.307 2.455 1.00 97.00 196 VAL A N 1
ATOM 1445 C CA . VAL A 1 196 ? -10.208 1.567 2.910 1.00 97.00 196 VAL A CA 1
ATOM 1446 C C . VAL A 1 196 ? -10.528 0.753 4.165 1.00 97.00 196 VAL A C 1
ATOM 1448 O O . VAL A 1 196 ? -11.048 1.310 5.133 1.00 97.00 196 VAL A O 1
ATOM 1451 N N . ALA A 1 197 ? -10.161 -0.532 4.201 1.00 91.19 197 ALA A N 1
ATOM 1452 C CA . ALA A 1 197 ? -10.319 -1.359 5.399 1.00 91.19 197 ALA A CA 1
ATOM 1453 C C . ALA A 1 197 ? -9.537 -0.781 6.595 1.00 91.19 197 ALA A C 1
ATOM 1455 O O . ALA A 1 197 ? -10.063 -0.659 7.702 1.00 91.19 197 ALA A O 1
ATOM 1456 N N . SER A 1 198 ? -8.302 -0.337 6.356 1.00 90.25 198 SER A N 1
ATOM 1457 C CA . SER A 1 198 ? -7.453 0.293 7.368 1.00 90.25 198 SER A CA 1
ATOM 1458 C C . SER A 1 198 ? -7.998 1.649 7.833 1.00 90.25 198 SER A C 1
ATOM 1460 O O . SER A 1 198 ? -7.918 1.963 9.019 1.00 90.25 198 SER A O 1
ATOM 1462 N N . ALA A 1 199 ? -8.599 2.446 6.942 1.00 91.81 199 ALA A N 1
ATOM 1463 C CA . ALA A 1 199 ? -9.246 3.709 7.298 1.00 91.81 199 ALA A CA 1
ATOM 1464 C C . ALA A 1 199 ? -10.443 3.491 8.231 1.00 91.81 199 ALA A C 1
ATOM 1466 O O . ALA A 1 199 ? -10.606 4.221 9.211 1.00 91.81 199 ALA A O 1
ATOM 1467 N N . ARG A 1 200 ? -11.232 2.441 7.982 1.00 90.19 200 ARG A N 1
ATOM 1468 C CA . ARG A 1 200 ? -12.329 2.044 8.869 1.00 90.19 200 ARG A CA 1
ATOM 1469 C C . ARG A 1 200 ? -11.812 1.664 10.254 1.00 90.19 200 ARG A C 1
ATOM 1471 O O . ARG A 1 200 ? -12.351 2.134 11.248 1.00 90.19 200 ARG A O 1
ATOM 1478 N N . THR A 1 201 ? -10.747 0.871 10.323 1.00 85.19 201 THR A N 1
ATOM 1479 C CA . THR A 1 201 ? -10.168 0.412 11.595 1.00 85.19 201 THR A CA 1
ATOM 1480 C C . THR A 1 201 ? -9.519 1.541 12.395 1.00 85.19 201 THR A C 1
ATOM 1482 O O . THR A 1 201 ? -9.744 1.652 13.597 1.00 85.19 201 THR A O 1
ATOM 1485 N N . PHE A 1 202 ? -8.700 2.380 11.756 1.00 85.44 202 PHE A N 1
ATOM 1486 C CA . PHE A 1 202 ? -7.879 3.363 12.469 1.00 85.44 202 PHE A CA 1
ATOM 1487 C C . PHE A 1 202 ? -8.529 4.733 12.623 1.00 85.44 202 PHE A C 1
ATOM 1489 O O . PHE A 1 202 ? -8.195 5.448 13.568 1.00 85.44 202 PHE A O 1
ATOM 1496 N N . PHE A 1 203 ? -9.431 5.104 11.716 1.00 87.62 203 PHE A N 1
ATOM 1497 C CA . PHE A 1 203 ? -10.046 6.432 11.686 1.00 87.62 203 PHE A CA 1
ATOM 1498 C C . PHE A 1 203 ? -11.567 6.396 11.833 1.00 87.62 203 PHE A C 1
ATOM 1500 O O . PHE A 1 203 ? -12.178 7.457 11.922 1.00 87.62 203 PHE A O 1
ATOM 1507 N N . ASN A 1 204 ? -12.182 5.206 11.866 1.00 88.44 204 ASN A N 1
ATOM 1508 C CA . ASN A 1 204 ? -13.636 5.038 11.842 1.00 88.44 204 ASN A CA 1
ATOM 1509 C C . ASN A 1 204 ? -14.297 5.735 10.633 1.00 88.44 204 ASN A C 1
ATOM 1511 O O . ASN A 1 204 ? -15.420 6.222 10.726 1.00 88.44 204 ASN A O 1
ATOM 1515 N N . VAL A 1 205 ? -13.587 5.787 9.498 1.00 91.25 205 VAL A N 1
ATOM 1516 C CA . VAL A 1 205 ? -14.078 6.368 8.240 1.00 91.25 205 VAL A CA 1
ATOM 1517 C C . VAL A 1 205 ? -14.507 5.257 7.292 1.00 91.25 205 VAL A C 1
ATOM 1519 O O . VAL A 1 205 ? -13.769 4.296 7.079 1.00 91.25 205 VAL A O 1
ATOM 1522 N N . SER A 1 206 ? -15.691 5.399 6.697 1.00 93.12 206 SER A N 1
ATOM 1523 C CA . SER A 1 206 ? -16.208 4.465 5.698 1.00 93.12 206 SER A CA 1
ATOM 1524 C C . SER A 1 206 ? -16.177 5.111 4.319 1.00 93.12 206 SER A C 1
ATOM 1526 O O . SER A 1 206 ? -16.943 6.030 4.048 1.00 93.12 206 SER A O 1
ATOM 1528 N N . LEU A 1 207 ? -15.320 4.604 3.435 1.00 92.81 207 LEU A N 1
ATOM 1529 C CA . LEU A 1 207 ? -15.285 5.012 2.032 1.00 92.81 207 LEU A CA 1
ATOM 1530 C C . LEU A 1 207 ? -16.024 4.002 1.158 1.00 92.81 207 LEU A C 1
ATOM 1532 O O . LEU A 1 207 ? -16.030 2.803 1.443 1.00 92.81 207 LEU A O 1
ATOM 1536 N N . ALA A 1 208 ? -16.625 4.491 0.075 1.00 88.62 208 ALA A N 1
ATOM 1537 C CA . ALA A 1 208 ? -17.279 3.635 -0.902 1.00 88.62 208 ALA A CA 1
ATOM 1538 C C . ALA A 1 208 ? -16.260 2.704 -1.580 1.00 88.62 208 ALA A C 1
ATOM 1540 O O . ALA A 1 208 ? -15.180 3.131 -1.988 1.00 88.62 208 ALA A O 1
ATOM 1541 N N . ALA A 1 209 ? -16.638 1.439 -1.740 1.00 86.00 209 ALA A N 1
ATOM 1542 C CA . ALA A 1 209 ? -15.926 0.467 -2.554 1.00 86.00 209 ALA A CA 1
ATOM 1543 C C . ALA A 1 209 ? -16.910 -0.118 -3.577 1.00 86.00 209 ALA A C 1
ATOM 1545 O O . ALA A 1 209 ? -18.066 -0.365 -3.227 1.00 86.00 209 ALA A O 1
ATOM 1546 N N . PRO A 1 210 ? -16.502 -0.304 -4.841 1.00 82.75 210 PRO A N 1
ATOM 1547 C CA . PRO A 1 210 ? -17.368 -0.906 -5.843 1.00 82.75 210 PRO A CA 1
ATOM 1548 C C . PRO A 1 210 ? -17.610 -2.385 -5.525 1.00 82.75 210 PRO A C 1
ATOM 1550 O O . PRO A 1 210 ? -16.699 -3.092 -5.095 1.00 82.75 210 PRO A O 1
ATOM 1553 N N . ASP A 1 211 ? -18.818 -2.874 -5.816 1.00 76.06 211 ASP A N 1
ATOM 1554 C CA . ASP A 1 211 ? -19.138 -4.301 -5.703 1.00 76.06 211 ASP A CA 1
ATOM 1555 C C . ASP A 1 211 ? -18.237 -5.155 -6.602 1.00 76.06 211 ASP A C 1
ATOM 1557 O O . ASP A 1 211 ? -17.792 -6.240 -6.218 1.00 76.06 211 ASP A O 1
ATOM 1561 N N . GLN A 1 212 ? -17.965 -4.667 -7.810 1.00 83.44 212 GLN A N 1
ATOM 1562 C CA . GLN A 1 212 ? -17.185 -5.374 -8.811 1.00 83.44 212 GLN A CA 1
ATOM 1563 C C . GLN A 1 212 ? -16.317 -4.396 -9.599 1.00 83.44 212 GLN A C 1
ATOM 1565 O O . GLN A 1 212 ? -16.760 -3.313 -9.975 1.00 83.44 212 GLN A O 1
ATOM 1570 N N . ILE A 1 213 ? -15.083 -4.813 -9.884 1.00 88.44 213 ILE A N 1
ATOM 1571 C CA . ILE A 1 213 ? -14.162 -4.098 -10.767 1.00 88.44 213 ILE A CA 1
ATOM 1572 C C . ILE A 1 213 ? -13.814 -5.021 -11.930 1.00 88.44 213 ILE A C 1
ATOM 1574 O O . ILE A 1 213 ? -13.290 -6.115 -11.721 1.00 88.44 213 ILE A O 1
ATOM 1578 N N . VAL A 1 214 ? -14.085 -4.568 -13.154 1.00 91.12 214 VAL A N 1
ATOM 1579 C CA . VAL A 1 214 ? -13.721 -5.278 -14.386 1.00 91.12 214 VAL A CA 1
ATOM 1580 C C . VAL A 1 214 ? -12.593 -4.519 -15.073 1.00 91.12 214 VAL A C 1
ATOM 1582 O O . VAL A 1 214 ? -12.706 -3.334 -15.371 1.00 91.12 214 VAL A O 1
ATOM 1585 N N . CYS A 1 215 ? -11.476 -5.202 -15.303 1.00 92.38 215 CYS A N 1
ATOM 1586 C CA . CYS A 1 215 ? -10.294 -4.638 -15.933 1.00 92.38 215 CYS A CA 1
ATOM 1587 C C . CYS A 1 215 ? -10.468 -4.567 -17.450 1.00 92.38 215 CYS A C 1
ATOM 1589 O O . CYS A 1 215 ? -10.752 -5.570 -18.098 1.00 92.38 215 CYS A O 1
ATOM 1591 N N . THR A 1 216 ? -10.179 -3.403 -18.023 1.00 91.94 216 THR A N 1
ATOM 1592 C CA . THR A 1 216 ? -10.155 -3.172 -19.476 1.00 91.94 216 THR A CA 1
ATOM 1593 C C . THR A 1 216 ? -8.733 -3.014 -20.033 1.00 91.94 216 THR A C 1
ATOM 1595 O O . THR A 1 216 ? -8.552 -2.764 -21.219 1.00 91.94 216 THR A O 1
ATOM 1598 N N . TYR A 1 217 ? -7.703 -3.187 -19.196 1.00 92.44 217 TYR A N 1
ATOM 1599 C CA . TYR A 1 217 ? -6.302 -2.895 -19.533 1.00 92.44 217 TYR A CA 1
ATOM 1600 C C . TYR A 1 217 ? -5.496 -4.099 -20.034 1.00 92.44 217 TYR A C 1
ATOM 1602 O O . TYR A 1 217 ? -4.299 -3.972 -20.281 1.00 92.44 217 TYR A O 1
ATOM 1610 N N . SER A 1 218 ? -6.103 -5.280 -20.151 1.00 90.56 218 SER A N 1
ATOM 1611 C CA . SER A 1 218 ? -5.373 -6.519 -20.446 1.00 90.56 218 SER A CA 1
ATOM 1612 C C . SER A 1 218 ? -4.516 -6.444 -21.710 1.00 90.56 218 SER A C 1
ATOM 1614 O O . SER A 1 218 ? -3.363 -6.864 -21.684 1.00 90.56 218 SER A O 1
ATOM 1616 N N . ALA A 1 219 ? -5.042 -5.834 -22.774 1.00 88.88 219 ALA A N 1
ATOM 1617 C CA . ALA A 1 219 ? -4.353 -5.676 -24.053 1.00 88.88 219 ALA A CA 1
ATOM 1618 C C . ALA A 1 219 ? -3.162 -4.695 -24.017 1.00 88.88 219 ALA A C 1
ATOM 1620 O O . ALA A 1 219 ? -2.381 -4.660 -24.961 1.00 88.88 219 ALA A O 1
ATOM 1621 N N . ARG A 1 220 ? -3.008 -3.897 -22.948 1.00 88.62 220 ARG A N 1
ATOM 1622 C CA . ARG A 1 220 ? -1.925 -2.907 -22.800 1.00 88.62 220 ARG A CA 1
ATOM 1623 C C . ARG A 1 220 ? -0.675 -3.452 -22.100 1.00 88.62 220 ARG A C 1
ATOM 1625 O O . ARG A 1 220 ? 0.286 -2.712 -21.929 1.00 88.62 220 ARG A O 1
ATOM 1632 N N . HIS A 1 221 ? -0.677 -4.705 -21.643 1.00 88.69 221 HIS A N 1
ATOM 1633 C CA . HIS A 1 221 ? 0.465 -5.264 -20.915 1.00 88.69 221 HIS A CA 1
ATOM 1634 C C . HIS A 1 221 ? 1.696 -5.460 -21.822 1.00 88.69 221 HIS A C 1
ATOM 1636 O O . HIS A 1 221 ? 1.607 -6.229 -22.778 1.00 88.69 221 HIS A O 1
ATOM 1642 N N . PRO A 1 222 ? 2.867 -4.874 -21.494 1.00 84.19 222 PRO A N 1
ATOM 1643 C CA . PRO A 1 222 ? 4.078 -5.049 -22.301 1.00 84.19 222 PRO A CA 1
ATOM 1644 C C . PRO A 1 222 ? 4.759 -6.415 -22.112 1.00 84.19 222 PRO A C 1
ATOM 1646 O O . PRO A 1 222 ? 5.524 -6.836 -22.972 1.00 84.19 222 PRO A O 1
ATOM 1649 N N . HIS A 1 223 ? 4.497 -7.116 -21.002 1.00 76.38 223 HIS A N 1
ATOM 1650 C CA . HIS A 1 223 ? 5.153 -8.383 -20.647 1.00 76.38 223 HIS A CA 1
ATOM 1651 C C . HIS A 1 223 ? 4.149 -9.481 -20.236 1.00 76.38 223 HIS A C 1
ATOM 1653 O O . HIS A 1 223 ? 4.371 -10.196 -19.262 1.00 76.38 223 HIS A O 1
ATOM 1659 N N . GLU A 1 224 ? 3.038 -9.591 -20.972 1.00 85.06 224 GLU A N 1
ATOM 1660 C CA . GLU A 1 224 ? 1.935 -10.544 -20.733 1.00 85.06 224 GLU A CA 1
ATOM 1661 C C . GLU A 1 224 ? 1.014 -10.182 -19.546 1.00 85.06 224 GLU A C 1
ATOM 1663 O O . GLU A 1 224 ? 1.429 -9.610 -18.534 1.00 85.06 224 GLU A O 1
ATOM 1668 N N . CYS A 1 225 ? -0.281 -10.485 -19.695 1.00 90.31 225 CYS A N 1
ATOM 1669 C CA . CYS A 1 225 ? -1.308 -10.291 -18.672 1.00 90.31 225 CYS A CA 1
ATOM 1670 C C . CYS A 1 225 ? -1.525 -11.591 -17.881 1.00 90.31 225 CYS A C 1
ATOM 1672 O O . CYS A 1 225 ? -1.367 -12.686 -18.404 1.00 90.31 225 CYS A O 1
ATOM 1674 N N . ARG A 1 226 ? -1.954 -11.486 -16.617 1.00 89.69 226 ARG A N 1
ATOM 1675 C CA . ARG A 1 226 ? -2.315 -12.658 -15.791 1.00 89.69 226 ARG A CA 1
ATOM 1676 C C . ARG A 1 226 ? -3.611 -13.343 -16.222 1.00 89.69 226 ARG A C 1
ATOM 1678 O O . ARG A 1 226 ? -3.883 -14.449 -15.762 1.00 89.69 226 ARG A O 1
ATOM 1685 N N . GLU A 1 227 ? -4.396 -12.667 -17.049 1.00 90.06 227 GLU A N 1
ATOM 1686 C CA . GLU A 1 227 ? -5.655 -13.165 -17.586 1.00 90.06 227 GLU A CA 1
ATOM 1687 C C . GLU A 1 227 ? -6.559 -13.777 -16.507 1.00 90.06 227 GLU A C 1
ATOM 1689 O O . GLU A 1 227 ? -6.750 -13.154 -15.464 1.00 90.06 227 GLU A O 1
ATOM 1694 N N . ASP A 1 228 ? -7.069 -14.990 -16.706 1.00 88.31 228 ASP A N 1
ATOM 1695 C CA . ASP A 1 228 ? -7.994 -15.679 -15.795 1.00 88.31 228 ASP A CA 1
ATOM 1696 C C . ASP A 1 228 ? -7.453 -15.867 -14.362 1.00 88.31 228 ASP A C 1
ATOM 1698 O O . ASP A 1 228 ? -8.215 -16.128 -13.435 1.00 88.31 228 ASP A O 1
ATOM 1702 N N . LYS A 1 229 ? -6.140 -15.694 -14.141 1.00 87.75 229 LYS A N 1
ATOM 1703 C CA . LYS A 1 229 ? -5.522 -15.707 -12.800 1.00 87.75 229 LYS A CA 1
ATOM 1704 C C . LYS A 1 229 ? -5.636 -14.364 -12.072 1.00 87.75 229 LYS A C 1
ATOM 1706 O O . LYS A 1 229 ? -5.235 -14.253 -10.914 1.00 87.75 229 LYS A O 1
ATOM 1711 N N . CYS A 1 230 ? -6.093 -13.317 -12.752 1.00 90.56 230 CYS A N 1
ATOM 1712 C CA . CYS A 1 230 ? -6.316 -11.998 -12.183 1.00 90.56 230 CYS A CA 1
ATOM 1713 C C . CYS A 1 230 ? -7.776 -11.872 -11.738 1.00 90.56 230 CYS A C 1
ATOM 1715 O O . CYS A 1 230 ? -8.670 -12.051 -12.569 1.00 90.56 230 CYS A O 1
ATOM 1717 N N . PRO A 1 231 ? -8.046 -11.433 -10.494 1.00 89.69 231 PRO A N 1
ATOM 1718 C CA . PRO A 1 231 ? -9.415 -11.239 -10.015 1.00 89.69 231 PRO A CA 1
ATOM 1719 C C . PRO A 1 231 ? -10.201 -10.169 -10.797 1.00 89.69 231 PRO A C 1
ATOM 1721 O O . PRO A 1 231 ? -11.396 -10.000 -10.581 1.00 89.69 231 PRO A O 1
ATOM 1724 N N . TYR A 1 232 ? -9.551 -9.443 -11.712 1.00 92.44 232 TYR A N 1
ATOM 1725 C CA . TYR A 1 232 ? -10.155 -8.364 -12.482 1.00 92.44 232 TYR A CA 1
ATOM 1726 C C . TYR A 1 232 ? -10.315 -8.668 -13.992 1.00 92.44 232 TYR A C 1
ATOM 1728 O O . TYR A 1 232 ? -10.846 -7.816 -14.691 1.00 92.44 232 TYR A O 1
ATOM 1736 N N . TYR A 1 233 ? -9.844 -9.797 -14.552 1.00 87.38 233 TYR A N 1
ATOM 1737 C CA . TYR A 1 233 ? -9.636 -9.927 -16.017 1.00 87.38 233 TYR A CA 1
ATOM 1738 C C . TYR A 1 233 ? -10.885 -10.099 -16.897 1.00 87.38 233 TYR A C 1
ATOM 1740 O O . TYR A 1 233 ? -10.854 -9.650 -18.034 1.00 87.38 233 TYR A O 1
ATOM 1748 N N . LYS A 1 234 ? -11.963 -10.719 -16.417 1.00 71.56 234 LYS A N 1
ATOM 1749 C CA . LYS A 1 234 ? -13.275 -10.879 -17.081 1.00 71.56 234 LYS A CA 1
ATOM 1750 C C . LYS A 1 234 ? -14.123 -11.706 -16.121 1.00 71.56 234 LYS A C 1
ATOM 1752 O O . LYS A 1 234 ? -13.651 -12.734 -15.650 1.00 71.56 234 LYS A O 1
ATOM 1757 N N . GLN A 1 235 ? -15.360 -11.309 -15.842 1.00 57.38 235 GLN A N 1
ATOM 1758 C CA . GLN A 1 235 ? -16.314 -12.239 -15.234 1.00 57.38 235 GLN A CA 1
ATOM 1759 C C . GLN A 1 235 ? -17.235 -12.771 -16.336 1.00 57.38 235 GLN A C 1
ATOM 1761 O O . GLN A 1 235 ? -18.176 -12.101 -16.739 1.00 57.38 235 GLN A O 1
ATOM 1766 N N . THR A 1 236 ? -16.917 -13.954 -16.866 1.00 42.38 236 THR A N 1
ATOM 1767 C CA . THR A 1 236 ? -17.960 -14.896 -17.313 1.00 42.38 236 THR A CA 1
ATOM 1768 C C . THR A 1 236 ? -18.352 -15.738 -16.102 1.00 42.38 236 THR A C 1
ATOM 1770 O O . THR A 1 236 ? -17.571 -15.800 -15.154 1.00 42.38 236 THR A O 1
ATOM 1773 N N . ASP A 1 237 ? -19.524 -16.376 -16.106 1.00 39.50 237 ASP A N 1
ATOM 1774 C CA . ASP A 1 237 ? -20.160 -17.031 -14.944 1.00 39.50 237 ASP A CA 1
ATOM 1775 C C . ASP A 1 237 ? -19.307 -18.072 -14.170 1.00 39.50 237 ASP A C 1
ATOM 1777 O O . ASP A 1 237 ? -19.728 -18.572 -13.133 1.00 39.50 237 ASP A O 1
ATOM 1781 N N . LYS A 1 238 ? -18.085 -18.385 -14.620 1.00 37.53 238 LYS A N 1
ATOM 1782 C CA . LYS A 1 238 ? -17.076 -19.169 -13.879 1.00 37.53 238 LYS A CA 1
ATOM 1783 C C . LYS A 1 238 ? -16.175 -18.352 -12.953 1.00 37.53 238 LYS A C 1
ATOM 1785 O O . LYS A 1 238 ? -15.619 -18.899 -12.008 1.00 37.53 238 LYS A O 1
ATOM 1790 N N . ALA A 1 239 ? -16.038 -17.047 -13.182 1.00 37.78 239 ALA A N 1
ATOM 1791 C CA . ALA A 1 239 ? -15.492 -16.151 -12.173 1.00 37.78 239 ALA A CA 1
ATOM 1792 C C . ALA A 1 239 ? -16.460 -16.032 -11.000 1.00 37.78 239 ALA A C 1
ATOM 1794 O O . ALA A 1 239 ? -15.998 -15.736 -9.907 1.00 37.78 239 ALA A O 1
ATOM 1795 N N . THR A 1 240 ? -17.750 -16.334 -11.206 1.00 37.38 240 THR A N 1
ATOM 1796 C CA . THR A 1 240 ? -18.683 -16.595 -10.118 1.00 37.38 240 THR A CA 1
ATOM 1797 C C . THR A 1 240 ? -18.110 -17.709 -9.264 1.00 37.38 240 THR A C 1
ATOM 1799 O O . THR A 1 240 ? -17.868 -17.404 -8.139 1.00 37.38 240 THR A O 1
ATOM 1802 N N . GLU A 1 241 ? -17.626 -18.863 -9.722 1.00 33.44 241 GLU A N 1
ATOM 1803 C CA . GLU A 1 241 ? -17.038 -19.840 -8.776 1.00 33.44 241 GLU A CA 1
ATOM 1804 C C . GLU A 1 241 ? -15.795 -19.350 -7.999 1.00 33.44 241 GLU A C 1
ATOM 1806 O O . GLU A 1 241 ? -15.683 -19.668 -6.833 1.00 33.44 241 GLU A O 1
ATOM 1811 N N . ILE A 1 242 ? -14.891 -18.507 -8.514 1.00 38.56 242 ILE A N 1
ATOM 1812 C CA . ILE A 1 242 ? -13.757 -17.994 -7.693 1.00 38.56 242 ILE A CA 1
ATOM 1813 C C . ILE A 1 242 ? -14.186 -16.799 -6.814 1.00 38.56 242 ILE A C 1
ATOM 1815 O O . ILE A 1 242 ? -13.722 -16.646 -5.681 1.00 38.56 242 ILE A O 1
ATOM 1819 N N . PHE A 1 243 ? -15.109 -15.967 -7.309 1.00 34.75 243 PHE A N 1
ATOM 1820 C CA . PHE A 1 243 ? -15.735 -14.856 -6.585 1.00 34.75 243 PHE A CA 1
ATOM 1821 C C . PHE A 1 243 ? -16.991 -15.234 -5.803 1.00 34.75 243 PHE A C 1
ATOM 1823 O O . PHE A 1 243 ? -17.535 -14.373 -5.142 1.00 34.75 243 PHE A O 1
ATOM 1830 N N . SER A 1 244 ? -17.462 -16.469 -5.850 1.00 31.41 244 SER A N 1
ATOM 1831 C CA . SER A 1 244 ? -18.635 -17.046 -5.185 1.00 31.41 244 SER A CA 1
ATOM 1832 C C . SER A 1 244 ? -18.179 -18.191 -4.307 1.00 31.41 244 SER A C 1
ATOM 1834 O O . SER A 1 244 ? -18.725 -18.325 -3.237 1.00 31.41 244 SER A O 1
ATOM 1836 N N . ILE A 1 245 ? -17.041 -18.835 -4.567 1.00 37.50 245 ILE A N 1
ATOM 1837 C CA . ILE A 1 245 ? -16.246 -19.376 -3.463 1.00 37.50 245 ILE A CA 1
ATOM 1838 C C . ILE A 1 245 ? -15.852 -18.191 -2.564 1.00 37.50 245 ILE A C 1
ATOM 1840 O O . ILE A 1 245 ? -16.230 -18.187 -1.406 1.00 37.50 245 ILE A O 1
ATOM 1844 N N . SER A 1 246 ? -15.322 -17.069 -3.080 1.00 40.84 246 SER A N 1
ATOM 1845 C CA . SER A 1 246 ? -15.005 -15.919 -2.206 1.00 40.84 246 SER A CA 1
ATOM 1846 C C . SER A 1 246 ? -16.176 -15.003 -1.803 1.00 40.84 246 SER A C 1
ATOM 1848 O O . SER A 1 246 ? -16.033 -14.290 -0.820 1.00 40.84 246 SER A O 1
ATOM 1850 N N . ARG A 1 247 ? -17.345 -14.994 -2.470 1.00 36.31 247 ARG A N 1
ATOM 1851 C CA . ARG A 1 247 ? -18.555 -14.262 -2.013 1.00 36.31 247 ARG A CA 1
ATOM 1852 C C . ARG A 1 247 ? -19.596 -15.156 -1.372 1.00 36.31 247 ARG A C 1
ATOM 1854 O O . ARG A 1 247 ? -20.395 -14.599 -0.650 1.00 36.31 247 ARG A O 1
ATOM 1861 N N . GLU A 1 248 ? -19.643 -16.465 -1.569 1.00 30.16 248 GLU A N 1
ATOM 1862 C CA . GLU A 1 248 ? -20.522 -17.370 -0.806 1.00 30.16 248 GLU A CA 1
ATOM 1863 C C . GLU A 1 248 ? -19.794 -17.855 0.451 1.00 30.16 248 GLU A C 1
ATOM 1865 O O . GLU A 1 248 ? -20.425 -17.851 1.501 1.00 30.16 248 GLU A O 1
ATOM 1870 N N . GLU A 1 249 ? -18.464 -18.054 0.446 1.00 33.75 249 GLU A N 1
ATOM 1871 C CA . GLU A 1 249 ? -17.700 -18.187 1.704 1.00 33.75 249 GLU A CA 1
ATOM 1872 C C . GLU A 1 249 ? -17.649 -16.865 2.493 1.00 33.75 249 GLU A C 1
ATOM 1874 O O . GLU A 1 249 ? -17.528 -16.897 3.712 1.00 33.75 249 GLU A O 1
ATOM 1879 N N . VAL A 1 250 ? -17.815 -15.694 1.855 1.00 37.84 250 VAL A N 1
ATOM 1880 C CA . VAL A 1 250 ? -17.916 -14.401 2.573 1.00 37.84 250 VAL A CA 1
ATOM 1881 C C . VAL A 1 250 ? -19.367 -13.977 2.858 1.00 37.84 250 VAL A C 1
ATOM 1883 O O . VAL A 1 250 ? -19.610 -13.381 3.903 1.00 37.84 250 VAL A O 1
ATOM 1886 N N . LYS A 1 251 ? -20.366 -14.325 2.031 1.00 30.14 251 LYS A N 1
ATOM 1887 C CA . LYS A 1 251 ? -21.793 -14.019 2.297 1.00 30.14 251 LYS A CA 1
ATOM 1888 C C . LYS A 1 251 ? -22.475 -15.040 3.202 1.00 30.14 251 LYS A C 1
ATOM 1890 O O . LYS A 1 251 ? -23.434 -14.658 3.863 1.00 30.14 251 LYS A O 1
ATOM 1895 N N . GLN A 1 252 ? -22.002 -16.288 3.293 1.00 33.09 252 GLN A N 1
ATOM 1896 C CA . GLN A 1 252 ? -22.489 -17.233 4.312 1.00 33.09 252 GLN A CA 1
ATOM 1897 C C . GLN A 1 252 ? -21.698 -17.177 5.629 1.00 33.09 252 GLN A C 1
ATOM 1899 O O . GLN A 1 252 ? -22.197 -17.681 6.631 1.00 33.09 252 GLN A O 1
ATOM 1904 N N . VAL A 1 253 ? -20.537 -16.506 5.686 1.00 35.91 253 VAL A N 1
ATOM 1905 C CA . VAL A 1 253 ? -19.749 -16.334 6.934 1.00 35.91 253 VAL A CA 1
ATOM 1906 C C . VAL A 1 253 ? -19.754 -14.883 7.452 1.00 35.91 253 VAL A C 1
ATOM 1908 O O . VAL A 1 253 ? -19.015 -14.526 8.363 1.00 35.91 253 VAL A O 1
ATOM 1911 N N . GLN A 1 254 ? -20.645 -14.033 6.936 1.00 36.66 254 GLN A N 1
ATOM 1912 C CA . GLN A 1 254 ? -21.011 -12.758 7.570 1.00 36.66 254 GLN A CA 1
ATOM 1913 C C . GLN A 1 254 ? -22.391 -12.821 8.234 1.00 36.66 254 GLN A C 1
ATOM 1915 O O . GLN A 1 254 ? -23.161 -11.865 8.224 1.00 36.66 254 GLN A O 1
ATOM 1920 N N . HIS A 1 255 ? -22.675 -13.936 8.904 1.00 35.19 255 HIS A N 1
ATOM 1921 C CA . HIS A 1 255 ? -23.235 -13.797 10.241 1.00 35.19 255 HIS A CA 1
ATOM 1922 C C . HIS A 1 255 ? -22.057 -13.353 11.114 1.00 35.19 255 HIS A C 1
ATOM 1924 O O . HIS A 1 255 ? -21.040 -14.038 11.100 1.00 35.19 255 HIS A O 1
ATOM 1930 N N . GLU A 1 256 ? -22.135 -12.189 11.767 1.00 37.66 256 GLU A N 1
ATOM 1931 C CA . GLU A 1 256 ? -21.066 -11.644 12.619 1.00 37.66 256 GLU A CA 1
ATOM 1932 C C . GLU A 1 256 ? -20.414 -12.754 13.456 1.00 37.66 256 GLU A C 1
ATOM 1934 O O . GLU A 1 256 ? -20.987 -13.179 14.460 1.00 37.66 256 GLU A O 1
ATOM 1939 N N . LEU A 1 257 ? -19.230 -13.235 13.049 1.00 48.69 257 LEU A N 1
ATOM 1940 C CA . LEU A 1 257 ? -18.424 -14.071 13.925 1.00 48.69 257 LEU A CA 1
ATOM 1941 C C . LEU A 1 257 ? -18.102 -13.184 15.116 1.00 48.69 257 LEU A C 1
ATOM 1943 O O . LEU A 1 257 ? -17.428 -12.152 14.985 1.00 48.69 257 LEU A O 1
ATOM 1947 N N . SER A 1 258 ? -18.629 -13.571 16.269 1.00 72.81 258 SER A N 1
ATOM 1948 C CA . SER A 1 258 ? -18.324 -12.944 17.536 1.00 72.81 258 SER A CA 1
ATOM 1949 C C . SER A 1 258 ? -16.806 -12.812 17.650 1.00 72.81 258 SER A C 1
ATOM 1951 O O . SER A 1 258 ? -16.051 -13.659 17.168 1.00 72.81 258 SER A O 1
ATOM 1953 N N . LYS A 1 259 ? -16.319 -11.748 18.295 1.00 82.44 259 LYS A N 1
ATOM 1954 C CA . LYS A 1 259 ? -14.869 -11.529 18.470 1.00 82.44 259 LYS A CA 1
ATOM 1955 C C . LYS A 1 259 ? -14.152 -12.775 19.030 1.00 82.44 259 LYS A C 1
ATOM 1957 O O . LYS A 1 259 ? -12.980 -12.999 18.763 1.00 82.44 259 LYS A O 1
ATOM 1962 N N . VAL A 1 260 ? -14.875 -13.620 19.767 1.00 82.25 260 VAL A N 1
ATOM 1963 C CA . VAL A 1 260 ? -14.396 -14.915 20.259 1.00 82.25 260 VAL A CA 1
ATOM 1964 C C . VAL A 1 260 ? -14.156 -15.931 19.140 1.00 82.25 260 VAL A C 1
ATOM 1966 O O . VAL A 1 260 ? -13.121 -16.589 19.138 1.00 82.25 260 VAL A O 1
ATOM 1969 N N . GLU A 1 261 ? -15.078 -16.072 18.191 1.00 85.50 261 GLU A N 1
ATOM 1970 C CA . GLU A 1 261 ? -14.922 -17.002 17.067 1.00 85.50 261 GLU A CA 1
ATOM 1971 C C . GLU A 1 261 ? -13.756 -16.590 16.161 1.00 85.50 261 GLU A C 1
ATOM 1973 O O . GLU A 1 261 ? -13.050 -17.447 15.630 1.00 85.50 261 GLU A O 1
ATOM 1978 N N . GLN A 1 262 ? -13.484 -15.284 16.063 1.00 87.69 262 GLN A N 1
ATOM 1979 C CA . GLN A 1 262 ? -12.290 -14.766 15.388 1.00 87.69 262 GLN A CA 1
ATOM 1980 C C . GLN A 1 262 ? -11.008 -15.228 16.094 1.00 87.69 262 GLN A C 1
ATOM 1982 O O . GLN A 1 262 ? -10.109 -15.757 15.443 1.00 87.69 262 GLN A O 1
ATOM 1987 N N . LEU A 1 263 ? -10.949 -15.118 17.426 1.00 91.19 263 LEU A N 1
ATOM 1988 C CA . LEU A 1 263 ? -9.814 -15.607 18.218 1.00 91.19 263 LEU A CA 1
ATOM 1989 C C . LEU A 1 263 ? -9.656 -17.134 18.136 1.00 91.19 263 LEU A C 1
ATOM 1991 O O . LEU A 1 263 ? -8.535 -17.636 18.078 1.00 91.19 263 LEU A O 1
ATOM 1995 N N . GLN A 1 264 ? -10.759 -17.887 18.089 1.00 92.94 264 GLN A N 1
ATOM 1996 C CA . GLN A 1 264 ? -10.721 -19.340 17.895 1.00 92.94 264 GLN A CA 1
ATOM 1997 C C . GLN A 1 264 ? -10.139 -19.707 16.532 1.00 92.94 264 GLN A C 1
ATOM 1999 O O . GLN A 1 264 ? -9.246 -20.548 16.463 1.00 92.94 264 GLN A O 1
ATOM 2004 N N . LYS A 1 265 ? -10.603 -19.059 15.459 1.00 91.31 265 LYS A N 1
ATOM 2005 C CA . LYS A 1 265 ? -10.070 -19.276 14.111 1.00 91.31 265 LYS A CA 1
ATOM 2006 C C . LYS A 1 265 ? -8.583 -18.939 14.058 1.00 91.31 265 LYS A C 1
ATOM 2008 O O . LYS A 1 265 ? -7.783 -19.753 13.599 1.00 91.31 265 LYS A O 1
ATOM 2013 N N . ARG A 1 266 ? -8.208 -17.784 14.609 1.00 93.00 266 ARG A N 1
ATOM 2014 C CA . ARG A 1 266 ? -6.819 -17.341 14.676 1.00 93.00 266 ARG A CA 1
ATOM 2015 C C . ARG A 1 266 ? -5.921 -18.343 15.393 1.00 93.00 266 ARG A C 1
ATOM 2017 O O . ARG A 1 266 ? -4.814 -18.616 14.941 1.00 93.00 266 ARG A O 1
ATOM 2024 N N . ALA A 1 267 ? -6.390 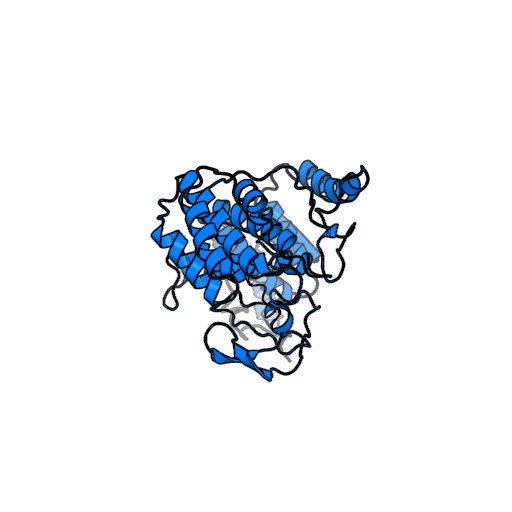-18.915 16.496 1.00 92.94 267 ALA A N 1
ATOM 2025 C CA . ALA A 1 267 ? -5.628 -19.908 17.236 1.00 92.94 267 ALA A CA 1
ATOM 2026 C C . ALA A 1 267 ? -5.289 -21.142 16.384 1.00 92.94 267 ALA A C 1
ATOM 2028 O O . ALA A 1 267 ? -4.168 -21.646 16.462 1.00 92.94 267 ALA A O 1
ATOM 2029 N N . ILE A 1 268 ? -6.226 -21.594 15.543 1.00 93.81 268 ILE A N 1
ATOM 2030 C CA . ILE A 1 268 ? -5.995 -22.698 14.603 1.00 93.81 268 ILE A CA 1
ATOM 2031 C C . ILE A 1 268 ? -5.002 -22.290 13.509 1.00 93.81 268 ILE A C 1
ATOM 2033 O O . ILE A 1 268 ? -4.082 -23.047 13.217 1.00 93.81 268 ILE A O 1
ATOM 2037 N N . GLU A 1 269 ? -5.125 -21.082 12.950 1.00 91.50 269 GLU A N 1
ATOM 2038 C CA . GLU A 1 269 ? -4.181 -20.554 11.947 1.00 91.50 269 GLU A CA 1
ATOM 2039 C C . GLU A 1 269 ? -2.746 -20.442 12.476 1.00 91.50 269 GLU A C 1
ATOM 2041 O O . GLU A 1 269 ? -1.790 -20.643 11.730 1.00 91.50 269 GLU A O 1
ATOM 2046 N N . LEU A 1 270 ? -2.587 -20.135 13.766 1.00 88.88 270 LEU A N 1
ATOM 2047 C CA . LEU A 1 270 ? -1.287 -20.116 14.433 1.00 88.88 270 LEU A CA 1
ATOM 2048 C C . LEU A 1 270 ? -0.714 -21.525 14.653 1.00 88.88 270 LEU A C 1
ATOM 2050 O O . LEU A 1 270 ? 0.469 -21.641 14.942 1.00 88.88 270 LEU A O 1
ATOM 2054 N N . GLY A 1 271 ? -1.509 -22.586 14.490 1.00 88.31 271 GLY A N 1
ATOM 2055 C CA . GLY A 1 271 ? -1.066 -23.976 14.613 1.00 88.31 271 GLY A CA 1
ATOM 2056 C C . GLY A 1 271 ? -1.557 -24.699 15.870 1.00 88.31 271 GLY A C 1
ATOM 2057 O O . GLY A 1 271 ? -1.044 -25.772 16.189 1.00 88.31 271 GLY A O 1
ATOM 2058 N N . ALA A 1 272 ? -2.536 -24.156 16.606 1.00 91.31 272 ALA A N 1
ATOM 2059 C CA . ALA A 1 272 ? -3.223 -24.935 17.637 1.00 91.31 272 ALA A CA 1
ATOM 2060 C C . ALA A 1 272 ? -4.072 -26.045 16.987 1.00 91.31 272 ALA A C 1
ATOM 2062 O O . ALA A 1 272 ? -4.738 -25.826 15.980 1.00 91.31 272 ALA A O 1
ATOM 2063 N N . GLN A 1 273 ? -4.097 -27.233 17.591 1.00 93.38 273 GLN A N 1
ATOM 2064 C CA . GLN A 1 273 ? -4.939 -28.347 17.132 1.00 93.38 273 GLN A CA 1
ATOM 2065 C C . GLN A 1 273 ? -6.419 -28.120 17.458 1.00 93.38 273 GLN A C 1
ATOM 2067 O O . GLN A 1 273 ? -7.300 -28.644 16.782 1.00 93.38 273 GLN A O 1
ATOM 2072 N N . GLY A 1 274 ? -6.700 -27.333 18.495 1.00 92.12 274 GLY A N 1
ATOM 2073 C CA . GLY A 1 274 ? -8.057 -26.987 18.887 1.00 92.12 274 GLY A CA 1
ATOM 2074 C C . GLY A 1 274 ? -8.097 -25.724 19.732 1.00 92.12 274 GLY A C 1
ATOM 2075 O O . GLY A 1 274 ? -7.197 -25.486 20.540 1.00 92.12 274 GLY A O 1
ATOM 2076 N N . ALA A 1 275 ? -9.160 -24.941 19.560 1.00 94.88 275 ALA A N 1
ATOM 2077 C CA . ALA A 1 275 ? -9.424 -23.720 20.309 1.00 94.88 275 ALA A CA 1
ATOM 2078 C C . ALA A 1 275 ? -10.909 -23.653 20.689 1.00 94.88 275 ALA A C 1
ATOM 2080 O O . ALA A 1 275 ? -11.786 -23.609 19.821 1.00 94.88 275 ALA A O 1
ATOM 2081 N N . LYS A 1 276 ? -11.209 -23.660 21.990 1.00 94.00 276 LYS A N 1
ATOM 2082 C CA . LYS A 1 276 ? -12.586 -23.725 22.496 1.00 94.00 276 LYS A CA 1
ATOM 2083 C C . LYS A 1 276 ? -12.853 -22.649 23.537 1.00 94.00 276 LYS A C 1
ATOM 2085 O O . LYS A 1 276 ? -12.147 -22.564 24.536 1.00 94.00 276 LYS A O 1
ATOM 2090 N N . LEU A 1 277 ? -13.920 -21.879 23.339 1.00 93.00 277 LEU A N 1
ATOM 2091 C CA . LEU A 1 277 ? -14.445 -21.004 24.382 1.00 93.00 277 LEU A CA 1
ATOM 2092 C C . LEU A 1 277 ? -15.065 -21.839 25.512 1.00 93.00 277 LEU A C 1
ATOM 2094 O O . LEU A 1 277 ? -15.933 -22.680 25.272 1.00 93.00 277 LEU A O 1
ATOM 2098 N N . ILE A 1 278 ? -14.656 -21.568 26.746 1.00 93.19 278 ILE A N 1
ATOM 2099 C CA . ILE A 1 278 ? -15.220 -22.160 27.959 1.00 93.19 278 ILE A CA 1
ATOM 2100 C C . ILE A 1 278 ? -15.627 -21.062 28.944 1.00 93.19 278 ILE A C 1
ATOM 2102 O O . ILE A 1 278 ? -15.116 -19.942 28.902 1.00 93.19 278 ILE A O 1
ATOM 2106 N N . GLN A 1 279 ? -16.556 -21.387 29.840 1.00 90.94 279 GLN A N 1
ATOM 2107 C CA . GLN A 1 279 ? -16.852 -20.543 30.998 1.00 90.94 279 GLN A CA 1
ATOM 2108 C C . GLN A 1 279 ? -15.747 -20.739 32.035 1.00 90.94 279 GLN A C 1
ATOM 2110 O O . GLN A 1 279 ? -15.359 -21.878 32.304 1.00 90.94 279 GLN A O 1
ATOM 2115 N N . THR A 1 280 ? -15.255 -19.669 32.650 1.00 92.31 280 THR A N 1
ATOM 2116 C CA . THR A 1 280 ? -14.222 -19.770 33.703 1.00 92.31 280 THR A CA 1
ATOM 2117 C C . THR A 1 280 ? -14.714 -20.556 34.915 1.00 92.31 280 THR A C 1
ATOM 2119 O O . THR A 1 280 ? -13.938 -21.276 35.536 1.00 92.31 280 THR A O 1
ATOM 2122 N N . SER A 1 281 ? -16.024 -20.532 35.180 1.00 91.00 281 SER A N 1
ATOM 2123 C CA . SER A 1 281 ? -16.689 -21.355 36.198 1.00 91.00 281 SER A CA 1
ATOM 2124 C C . SER A 1 281 ? -16.568 -22.868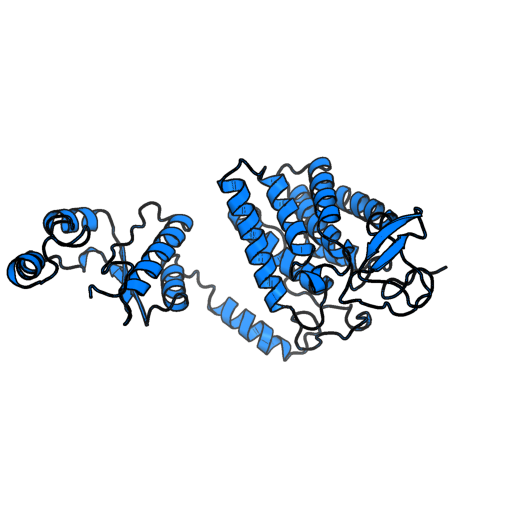 35.965 1.00 91.00 281 SER A C 1
ATOM 2126 O O . SER A 1 281 ? -16.748 -23.639 36.904 1.00 91.00 281 SER A O 1
ATOM 2128 N N . SER A 1 282 ? -16.241 -23.306 34.743 1.00 93.56 282 SER A N 1
ATOM 2129 C CA . SER A 1 282 ? -15.984 -24.719 34.425 1.00 93.56 282 SER A CA 1
ATOM 2130 C C . SER A 1 282 ? -14.554 -25.176 34.745 1.00 93.56 282 SER A C 1
ATOM 2132 O O . SER A 1 282 ? -14.265 -26.371 34.683 1.00 93.56 282 SER A O 1
ATOM 2134 N N . ILE A 1 283 ? -13.653 -24.250 35.094 1.00 93.12 283 ILE A N 1
ATOM 2135 C CA . ILE A 1 283 ? -12.253 -24.550 35.398 1.00 93.12 283 ILE A CA 1
ATOM 2136 C C . ILE A 1 283 ? -12.141 -24.992 36.860 1.00 93.12 283 ILE A C 1
ATOM 2138 O O . ILE A 1 283 ? -12.333 -24.206 37.788 1.00 93.12 283 ILE A O 1
ATOM 2142 N N . ALA A 1 284 ? -11.791 -26.260 37.074 1.00 93.06 284 ALA A N 1
ATOM 2143 C CA . ALA A 1 284 ? -11.529 -26.794 38.404 1.00 93.06 284 ALA A CA 1
ATOM 2144 C C . ALA A 1 284 ? -10.074 -26.528 38.820 1.00 93.06 284 ALA A C 1
ATOM 2146 O O . ALA A 1 284 ? -9.140 -27.049 38.212 1.00 93.06 284 ALA A O 1
ATOM 2147 N N . VAL A 1 285 ? -9.880 -25.759 39.895 1.00 92.31 285 VAL A N 1
ATOM 2148 C CA . VAL A 1 285 ? -8.566 -25.542 40.521 1.00 92.31 285 VAL A CA 1
ATOM 2149 C C . VAL A 1 285 ? -8.477 -26.382 41.790 1.00 92.31 285 VAL A C 1
ATOM 2151 O O . VAL A 1 285 ? -9.271 -26.196 42.714 1.00 92.31 285 VAL A O 1
ATOM 2154 N N . ALA A 1 286 ? -7.514 -27.303 41.846 1.00 90.94 286 ALA A N 1
ATOM 2155 C CA . ALA A 1 286 ? -7.371 -28.246 42.950 1.00 90.94 286 ALA A CA 1
ATOM 2156 C C . ALA A 1 286 ? -6.021 -28.103 43.667 1.00 90.94 286 ALA A C 1
ATOM 2158 O O . ALA A 1 286 ? -4.969 -28.068 43.032 1.00 90.94 286 ALA A O 1
ATOM 2159 N N . GLU A 1 287 ? -6.052 -28.108 45.002 1.00 89.50 287 GLU A N 1
ATOM 2160 C CA . GLU A 1 287 ? -4.856 -27.968 45.850 1.00 89.50 287 GLU A CA 1
ATOM 2161 C C . GLU A 1 287 ? -3.818 -29.066 45.593 1.00 89.50 287 GLU A C 1
ATOM 2163 O O . GLU A 1 287 ? -2.614 -28.816 45.615 1.00 89.50 287 GLU A O 1
ATOM 2168 N N . TRP A 1 288 ? -4.271 -30.291 45.298 1.00 90.12 288 TRP A N 1
ATOM 2169 C CA . TRP A 1 288 ? -3.383 -31.444 45.126 1.00 90.12 288 TRP A CA 1
ATOM 2170 C C . TRP A 1 288 ? -2.362 -31.253 43.995 1.00 90.12 288 TRP A C 1
ATOM 2172 O O . TRP A 1 288 ? -1.301 -31.877 44.033 1.00 90.12 288 TRP A O 1
ATOM 2182 N N . VAL A 1 289 ? -2.642 -30.391 43.008 1.00 87.56 289 VAL A N 1
ATOM 2183 C CA . VAL A 1 289 ? -1.730 -30.113 41.885 1.00 87.56 289 VAL A CA 1
ATOM 2184 C C . VAL A 1 289 ? -0.393 -29.582 42.406 1.00 87.56 289 VAL A C 1
ATOM 2186 O O . VAL A 1 289 ? 0.666 -30.040 41.979 1.00 87.56 289 VAL A O 1
ATOM 2189 N N . GLN A 1 290 ? -0.425 -28.711 43.418 1.00 86.38 290 GLN A N 1
ATOM 2190 C CA . GLN A 1 290 ? 0.793 -28.209 44.054 1.00 86.38 290 GLN A CA 1
ATOM 2191 C C . GLN A 1 290 ? 1.540 -29.278 44.837 1.00 86.38 290 GLN A C 1
ATOM 2193 O O . GLN A 1 290 ? 2.769 -29.289 44.843 1.00 86.38 290 GLN A O 1
ATOM 2198 N N . TRP A 1 291 ? 0.814 -30.193 45.479 1.00 88.00 291 TRP A N 1
ATOM 2199 C CA . TRP A 1 291 ? 1.422 -31.308 46.198 1.00 88.00 291 TRP A CA 1
ATOM 2200 C C . TRP A 1 291 ? 2.162 -32.238 45.232 1.00 88.00 291 TRP A C 1
ATOM 2202 O O . TRP A 1 291 ? 3.276 -32.660 45.540 1.00 88.00 291 TRP A O 1
ATOM 2212 N N . LYS A 1 292 ? 1.622 -32.484 44.028 1.00 87.56 292 LYS A N 1
ATOM 2213 C CA . LYS A 1 292 ? 2.359 -33.225 42.990 1.00 87.56 292 LYS A CA 1
ATOM 2214 C C . LYS A 1 292 ? 3.629 -32.503 42.553 1.00 87.56 292 LYS A C 1
ATOM 2216 O O . LYS A 1 292 ? 4.658 -33.159 42.426 1.00 87.56 292 LYS A O 1
ATOM 2221 N N . CYS A 1 293 ? 3.591 -31.181 42.382 1.00 85.56 293 CYS A N 1
ATOM 2222 C CA . CYS A 1 293 ? 4.807 -30.420 42.092 1.00 85.56 293 CYS A CA 1
ATOM 2223 C C . CYS A 1 293 ? 5.823 -30.529 43.236 1.00 85.56 293 CYS A C 1
ATOM 2225 O O . CYS A 1 293 ? 6.968 -30.891 42.999 1.00 85.56 293 CYS A O 1
ATOM 2227 N N . LYS A 1 294 ? 5.400 -30.282 44.479 1.00 87.56 294 LYS A N 1
ATOM 2228 C CA . LYS A 1 294 ? 6.281 -30.230 45.653 1.00 87.56 294 LYS A CA 1
ATOM 2229 C C . LYS A 1 294 ? 6.946 -31.559 46.002 1.00 87.56 294 LYS A C 1
ATOM 2231 O O . LYS A 1 294 ? 8.092 -31.557 46.438 1.00 87.56 294 LYS A O 1
ATOM 2236 N N . TYR A 1 295 ? 6.233 -32.670 45.842 1.00 87.06 295 TYR A N 1
ATOM 2237 C CA . TYR A 1 295 ? 6.702 -33.980 46.304 1.00 87.06 295 TYR A CA 1
ATOM 2238 C C . TYR A 1 295 ? 7.051 -34.954 45.175 1.00 87.06 295 TYR A C 1
ATOM 2240 O O . TYR A 1 295 ? 7.635 -35.997 45.453 1.00 87.06 295 TYR A O 1
ATOM 2248 N N . GLY A 1 296 ? 6.698 -34.649 43.922 1.00 83.44 296 GLY A N 1
ATOM 2249 C CA . GLY A 1 296 ? 6.830 -35.591 42.806 1.00 83.44 296 GLY A CA 1
ATOM 2250 C C . GLY A 1 296 ? 7.434 -35.029 41.521 1.00 83.44 296 GLY A C 1
ATOM 2251 O O . GLY A 1 296 ? 7.585 -35.792 40.571 1.00 83.44 296 GLY A O 1
ATOM 2252 N N . CYS A 1 297 ? 7.775 -33.736 41.452 1.00 83.38 297 CYS A N 1
ATOM 2253 C CA . CYS A 1 297 ? 8.288 -33.118 40.228 1.00 83.38 297 CYS A CA 1
ATOM 2254 C C . CYS A 1 297 ? 9.780 -32.749 40.346 1.00 83.38 297 CYS A C 1
ATOM 2256 O O . CYS A 1 297 ? 10.150 -32.037 41.282 1.00 83.38 297 CYS A O 1
ATOM 2258 N N . PRO A 1 298 ? 10.639 -33.137 39.379 1.00 84.44 298 PRO A N 1
ATOM 2259 C CA . PRO A 1 298 ? 12.053 -32.741 39.360 1.00 84.44 298 PRO A CA 1
ATOM 2260 C C . PRO A 1 298 ? 12.266 -31.234 39.119 1.00 84.44 298 PRO A C 1
ATOM 2262 O O . PRO A 1 298 ? 13.365 -30.725 39.348 1.00 84.44 298 PRO A O 1
ATOM 2265 N N . PHE A 1 299 ? 11.223 -30.517 38.684 1.00 79.31 299 PHE A N 1
ATOM 2266 C CA . PHE A 1 299 ? 11.261 -29.080 38.395 1.00 79.31 299 PHE A CA 1
ATOM 2267 C C . PHE A 1 299 ? 10.807 -28.187 39.552 1.00 79.31 299 PHE A C 1
ATOM 2269 O O . PHE A 1 299 ? 10.776 -26.966 39.416 1.00 79.31 299 PHE A O 1
ATOM 2276 N N . TYR A 1 300 ? 10.486 -28.762 40.715 1.00 83.94 300 TYR A N 1
ATOM 2277 C CA . TYR A 1 300 ? 10.160 -27.962 41.892 1.00 83.94 300 TYR A CA 1
ATOM 2278 C C . TYR A 1 300 ? 11.308 -27.008 42.257 1.00 83.94 300 TYR A C 1
ATOM 2280 O O . TYR A 1 300 ? 12.462 -27.428 42.366 1.00 83.94 300 TYR A O 1
ATOM 2288 N N . ASN A 1 301 ? 10.979 -25.731 42.477 1.00 84.56 301 ASN A N 1
ATOM 2289 C CA . ASN A 1 301 ? 11.918 -24.666 42.834 1.00 84.56 301 ASN A CA 1
ATOM 2290 C C . ASN A 1 301 ? 13.069 -24.457 41.822 1.00 84.56 301 ASN A C 1
ATOM 2292 O O . ASN A 1 301 ? 14.192 -24.144 42.221 1.00 84.56 301 ASN A O 1
ATOM 2296 N N . LYS A 1 302 ? 12.821 -24.678 40.521 1.00 80.00 302 LYS A N 1
ATOM 2297 C CA . LYS A 1 302 ? 13.840 -24.520 39.464 1.00 80.00 302 LYS A CA 1
ATOM 2298 C C . LYS A 1 302 ? 13.770 -23.202 38.694 1.00 80.00 302 LYS A C 1
ATOM 2300 O O . LYS A 1 302 ? 14.815 -22.725 38.266 1.00 80.00 302 LYS A O 1
ATOM 2305 N N . ASP A 1 303 ? 12.588 -22.614 38.529 1.00 76.62 303 ASP A N 1
ATOM 2306 C CA . ASP A 1 303 ? 12.392 -21.373 37.771 1.00 76.62 303 ASP A CA 1
ATOM 2307 C C . ASP A 1 303 ? 11.114 -20.626 38.211 1.00 76.62 303 ASP A C 1
ATOM 2309 O O . ASP A 1 303 ? 10.438 -21.024 39.162 1.00 76.62 303 ASP A O 1
ATOM 2313 N N . SER A 1 304 ? 10.792 -19.529 37.517 1.00 72.56 304 SER A N 1
ATOM 2314 C CA . SER A 1 304 ? 9.633 -18.666 37.784 1.00 72.56 304 SER A CA 1
ATOM 2315 C C . SER A 1 304 ? 8.270 -19.279 37.440 1.00 72.56 304 SER A C 1
ATOM 2317 O O . SER A 1 304 ? 7.246 -18.699 37.792 1.00 72.56 304 SER A O 1
ATOM 2319 N N . LEU A 1 305 ? 8.232 -20.429 36.767 1.00 74.44 305 LEU A N 1
ATOM 2320 C CA . LEU A 1 305 ? 7.009 -21.125 36.356 1.00 74.44 305 LEU A CA 1
ATOM 2321 C C . LEU A 1 305 ? 6.662 -22.296 37.276 1.00 74.44 305 LEU A C 1
ATOM 2323 O O . LEU A 1 305 ? 5.582 -22.874 37.157 1.00 74.44 305 LEU A O 1
ATOM 2327 N N . HIS A 1 306 ? 7.544 -22.626 38.219 1.00 81.12 306 HIS A N 1
ATOM 2328 C CA . HIS A 1 306 ? 7.330 -23.682 39.197 1.00 81.12 306 HIS A CA 1
ATOM 2329 C C . HIS A 1 306 ? 7.149 -23.107 40.609 1.00 81.12 306 HIS A C 1
ATOM 2331 O O . HIS A 1 306 ? 7.672 -22.035 40.931 1.00 81.12 306 HIS A O 1
ATOM 2337 N N . PRO A 1 307 ? 6.434 -23.814 41.503 1.00 82.56 307 PRO A N 1
ATOM 2338 C CA . PRO A 1 307 ? 6.378 -23.423 42.904 1.00 82.56 307 PRO A CA 1
ATOM 2339 C C . PRO A 1 307 ? 7.797 -23.336 43.498 1.00 82.56 307 PRO A C 1
ATOM 2341 O O . PRO A 1 307 ? 8.631 -24.193 43.183 1.00 82.56 307 PRO A O 1
ATOM 2344 N N . PRO A 1 308 ? 8.084 -22.342 44.359 1.00 82.31 308 PRO A N 1
ATOM 2345 C CA . PRO A 1 308 ? 7.135 -21.434 45.015 1.00 82.31 308 PRO A CA 1
ATOM 2346 C C . PRO A 1 308 ? 6.785 -20.155 44.232 1.00 82.31 308 PRO A C 1
ATOM 2348 O O . PRO A 1 308 ? 6.019 -19.348 44.744 1.00 82.31 308 PRO A O 1
ATOM 2351 N N . LEU A 1 309 ? 7.345 -19.942 43.038 1.00 83.12 309 LEU A N 1
ATOM 2352 C CA . LEU A 1 309 ? 7.170 -18.695 42.281 1.00 83.12 309 LEU A CA 1
ATOM 2353 C C . LEU A 1 309 ? 5.906 -18.688 41.410 1.00 83.12 309 LEU A C 1
ATOM 2355 O O . LEU A 1 309 ? 5.345 -17.626 41.152 1.00 83.12 309 LEU A O 1
ATOM 2359 N N . SER A 1 310 ? 5.436 -19.862 40.984 1.00 83.81 310 SER A N 1
ATOM 2360 C CA . SER A 1 310 ? 4.159 -19.997 40.277 1.00 83.81 310 SER A CA 1
ATOM 2361 C C . SER A 1 310 ? 2.964 -19.625 41.173 1.00 83.81 310 SER A C 1
ATOM 2363 O O . SER A 1 310 ? 3.005 -19.952 42.365 1.00 83.81 310 SER A O 1
ATOM 2365 N N . PRO A 1 311 ? 1.860 -19.090 40.616 1.00 87.81 311 PRO A N 1
ATOM 2366 C CA . PRO A 1 311 ? 0.659 -18.754 41.377 1.00 87.81 311 PRO A CA 1
ATOM 2367 C C . PRO A 1 311 ? 0.132 -19.904 42.235 1.00 87.81 311 PRO A C 1
ATOM 2369 O O . PRO A 1 311 ? 0.130 -21.076 41.835 1.00 87.81 311 PRO A O 1
ATOM 2372 N N . SER A 1 312 ? -0.373 -19.562 43.418 1.00 90.06 312 SER A N 1
ATOM 2373 C CA . SER A 1 312 ? -1.008 -20.535 44.287 1.00 90.06 312 SER A CA 1
ATOM 2374 C C . SER A 1 312 ? -2.368 -20.998 43.749 1.00 90.06 312 SER A C 1
ATOM 2376 O O . SER A 1 312 ? -2.987 -20.329 42.917 1.00 90.06 312 SER A O 1
ATOM 2378 N N . ALA A 1 313 ? -2.881 -22.134 44.235 1.00 91.44 313 ALA A N 1
ATOM 2379 C CA . ALA A 1 313 ? -4.246 -22.557 43.918 1.00 91.44 313 ALA A CA 1
ATOM 2380 C C . ALA A 1 313 ? -5.274 -21.497 44.361 1.00 91.44 313 ALA A C 1
ATOM 2382 O O . ALA A 1 313 ? -6.206 -21.194 43.618 1.00 91.44 313 ALA A O 1
ATOM 2383 N N . GLU A 1 314 ? -5.065 -20.863 45.518 1.00 92.44 314 GLU A N 1
ATOM 2384 C CA . GLU A 1 314 ? -5.907 -19.766 46.004 1.00 92.44 314 GLU A CA 1
ATOM 2385 C C . GLU A 1 314 ? -5.801 -18.496 45.149 1.00 92.44 314 GLU A C 1
ATOM 2387 O O . GLU A 1 314 ? -6.824 -17.895 44.818 1.00 92.44 314 GLU A O 1
ATOM 2392 N N . GLU A 1 315 ? -4.600 -18.087 44.736 1.00 92.25 315 GLU A N 1
ATOM 2393 C CA . GLU A 1 315 ? -4.425 -16.942 43.826 1.00 92.25 315 GLU A CA 1
ATOM 2394 C C . GLU A 1 315 ? -5.068 -17.208 42.465 1.00 92.25 315 GLU A C 1
ATOM 2396 O O . GLU A 1 315 ? -5.806 -16.366 41.957 1.00 92.25 315 GLU A O 1
ATOM 2401 N N . THR A 1 316 ? -4.887 -18.411 41.921 1.00 92.25 316 THR A N 1
ATOM 2402 C CA . THR A 1 316 ? -5.496 -18.815 40.648 1.00 92.25 316 THR A CA 1
ATOM 2403 C C . THR A 1 316 ? -7.025 -18.778 40.735 1.00 92.25 316 THR A C 1
ATOM 2405 O O . THR A 1 316 ? -7.678 -18.223 39.853 1.00 92.25 316 THR A O 1
ATOM 2408 N N . LYS A 1 317 ? -7.620 -19.286 41.828 1.00 94.00 317 LYS A N 1
ATOM 2409 C CA . LYS A 1 317 ? -9.074 -19.191 42.070 1.00 94.00 317 LYS A CA 1
ATOM 2410 C C . LYS A 1 317 ? -9.562 -17.744 42.133 1.00 94.00 317 LYS A C 1
ATOM 2412 O O . LYS A 1 317 ? -10.689 -17.481 41.721 1.00 94.00 317 LYS A O 1
ATOM 2417 N N . LYS A 1 318 ? -8.770 -16.817 42.684 1.00 95.12 318 LYS A N 1
ATOM 2418 C CA . LYS A 1 318 ? -9.126 -15.390 42.746 1.00 95.12 318 LYS A CA 1
ATOM 2419 C C . LYS A 1 318 ? -9.089 -14.755 41.361 1.00 95.12 318 LYS A C 1
ATOM 2421 O O . LYS A 1 318 ? -10.086 -14.164 40.968 1.00 95.12 318 LYS A O 1
ATOM 2426 N N . VAL A 1 319 ? -8.006 -14.960 40.611 1.00 93.25 319 VAL A N 1
ATOM 2427 C CA . VAL A 1 319 ? -7.850 -14.411 39.256 1.00 93.25 319 VAL A CA 1
ATOM 2428 C C . VAL A 1 319 ? -8.951 -14.921 38.329 1.00 93.25 319 VAL A C 1
ATOM 2430 O O . VAL A 1 319 ? -9.572 -14.126 37.639 1.00 93.25 319 VAL A O 1
ATOM 2433 N N . LEU A 1 320 ? -9.278 -16.219 38.359 1.00 93.44 320 LEU A N 1
ATOM 2434 C CA . LEU A 1 320 ? -10.333 -16.783 37.504 1.00 93.44 320 LEU A CA 1
ATOM 2435 C C . LEU A 1 320 ? -11.721 -16.162 37.731 1.00 93.44 320 LEU A C 1
ATOM 2437 O O . LEU A 1 320 ? -12.535 -16.178 36.813 1.00 93.44 320 LEU A O 1
ATOM 2441 N N . LYS A 1 321 ? -11.996 -15.593 38.914 1.00 93.94 321 LYS A N 1
ATOM 2442 C CA . LYS A 1 321 ? -13.263 -14.896 39.205 1.00 93.94 321 LYS A CA 1
ATOM 2443 C C . LYS A 1 321 ? -13.361 -13.516 38.554 1.00 93.94 321 LYS A C 1
ATOM 2445 O O . LYS A 1 321 ? -14.446 -12.948 38.530 1.00 93.94 321 LYS A O 1
ATOM 2450 N N . GLU A 1 322 ? -12.260 -12.968 38.045 1.00 94.25 322 GLU A N 1
ATOM 2451 C CA . GLU A 1 322 ? -12.248 -11.669 37.361 1.00 94.25 322 GLU A CA 1
ATOM 2452 C C . GLU A 1 322 ? -12.655 -11.752 35.882 1.00 94.25 322 GLU A C 1
ATOM 2454 O O . GLU A 1 322 ? -12.750 -10.722 35.208 1.00 94.25 322 GLU A O 1
ATOM 2459 N N . TYR A 1 323 ? -12.899 -12.968 35.389 1.00 93.56 323 TYR A N 1
ATOM 2460 C CA . TYR A 1 323 ? -13.183 -13.281 33.996 1.00 93.56 323 TYR A CA 1
ATOM 2461 C C . TYR A 1 323 ? -14.431 -14.155 33.897 1.00 93.56 323 TYR A C 1
ATOM 2463 O O . TYR A 1 323 ? -14.580 -15.099 34.667 1.00 93.56 323 TYR A O 1
ATOM 2471 N N . ASP A 1 324 ? -15.279 -13.913 32.897 1.00 89.25 324 ASP A N 1
ATOM 2472 C CA . ASP A 1 324 ? -16.445 -14.767 32.613 1.00 89.25 324 ASP A CA 1
ATOM 2473 C C . ASP A 1 324 ? -16.100 -15.934 31.671 1.00 89.25 324 ASP A C 1
ATOM 2475 O O . ASP A 1 324 ? -16.681 -17.020 31.727 1.00 89.25 324 ASP A O 1
ATOM 2479 N N . LYS A 1 325 ? -15.145 -15.711 30.763 1.00 91.88 325 LYS A N 1
ATOM 2480 C CA . LYS A 1 325 ? -14.820 -16.619 29.658 1.00 91.88 325 LYS A CA 1
ATOM 2481 C C . LYS A 1 325 ? -13.316 -16.848 29.550 1.00 91.88 325 LYS A C 1
ATOM 2483 O O . LYS A 1 325 ? -12.534 -15.942 29.816 1.00 91.88 325 LYS A O 1
ATOM 2488 N N . ALA A 1 326 ? -12.932 -18.038 29.098 1.00 93.56 326 ALA A N 1
ATOM 2489 C CA . ALA A 1 326 ? -11.556 -18.389 28.761 1.00 93.56 326 ALA A CA 1
ATOM 2490 C C . ALA A 1 326 ? -11.498 -19.102 27.404 1.00 93.56 326 ALA A C 1
ATOM 2492 O O . ALA A 1 326 ? -12.415 -19.841 27.040 1.00 93.56 326 ALA A O 1
ATOM 2493 N N . LEU A 1 327 ? -10.415 -18.888 26.657 1.00 94.19 327 LEU A N 1
ATOM 2494 C CA . LEU A 1 327 ? -10.139 -19.588 25.406 1.00 94.19 327 LEU A CA 1
ATOM 2495 C C . LEU A 1 327 ? -9.141 -20.720 25.676 1.00 94.19 327 LEU A C 1
ATOM 2497 O O . LEU A 1 327 ? -7.968 -20.470 25.932 1.00 94.19 327 LEU A O 1
ATOM 2501 N N . LEU A 1 328 ? -9.612 -21.966 25.635 1.00 93.56 328 LEU A N 1
ATOM 2502 C CA . LEU A 1 328 ? -8.785 -23.151 25.849 1.00 93.56 328 LEU A CA 1
ATOM 2503 C C . LEU A 1 328 ? -8.105 -23.564 24.542 1.00 93.56 328 LEU A C 1
ATOM 2505 O O . LEU A 1 328 ? -8.790 -23.905 23.576 1.00 93.56 328 LEU A O 1
ATOM 2509 N N . LEU A 1 329 ? -6.772 -23.575 24.541 1.00 92.94 329 LEU A N 1
ATOM 2510 C CA . LEU A 1 329 ? -5.946 -24.025 23.422 1.00 92.94 329 LEU A CA 1
ATOM 2511 C C . LEU A 1 329 ? -5.442 -25.450 23.658 1.00 92.94 329 LEU A C 1
ATOM 2513 O O . LEU A 1 329 ? -5.085 -25.817 24.776 1.00 92.94 329 LEU A O 1
ATOM 2517 N N . THR A 1 330 ? -5.388 -26.247 22.594 1.00 92.62 330 THR A N 1
ATOM 2518 C CA . THR A 1 330 ? -4.890 -27.629 22.619 1.00 92.62 330 THR A CA 1
ATOM 2519 C C . THR A 1 330 ? -3.918 -27.869 21.472 1.00 92.62 330 THR A C 1
ATOM 2521 O O . THR A 1 330 ? -4.050 -27.284 20.397 1.00 92.62 330 THR A O 1
ATOM 2524 N N . GLY A 1 331 ? -2.924 -28.719 21.705 1.00 89.75 331 GLY A N 1
ATOM 2525 C CA . GLY A 1 331 ? -1.861 -29.023 20.753 1.00 89.75 331 GLY A CA 1
ATOM 2526 C C . GLY A 1 331 ? -0.771 -29.879 21.392 1.00 89.75 331 GLY A C 1
ATOM 2527 O O . GLY A 1 331 ? -0.714 -30.015 22.613 1.00 89.75 331 GLY A O 1
ATOM 2528 N N . SER A 1 332 ? 0.086 -30.465 20.560 1.00 86.06 332 SER A N 1
ATOM 2529 C CA . SER A 1 332 ? 1.154 -31.371 20.999 1.00 86.06 332 SER A CA 1
ATOM 2530 C C . SER A 1 332 ? 2.428 -30.662 21.475 1.00 86.06 332 SER A C 1
ATOM 2532 O O . SER A 1 332 ? 3.225 -31.278 22.176 1.00 86.06 332 SER A O 1
ATOM 2534 N N . ASP A 1 333 ? 2.629 -29.393 21.105 1.00 86.56 333 ASP A N 1
ATOM 2535 C CA . ASP A 1 333 ? 3.807 -28.591 21.464 1.00 86.56 333 ASP A CA 1
ATOM 2536 C C . ASP A 1 333 ? 3.408 -27.470 22.435 1.00 86.56 333 ASP A C 1
ATOM 2538 O O . ASP A 1 333 ? 2.886 -26.426 22.045 1.00 86.56 333 ASP A O 1
ATOM 2542 N N . GLY A 1 334 ? 3.617 -27.712 23.729 1.00 82.75 334 GLY A N 1
ATOM 2543 C CA . GLY A 1 334 ? 3.242 -26.771 24.782 1.00 82.75 334 GLY A CA 1
ATOM 2544 C C . GLY A 1 334 ? 3.981 -25.425 24.735 1.00 82.75 334 GLY A C 1
ATOM 2545 O O . GLY A 1 334 ? 3.309 -24.397 24.814 1.00 82.75 334 GLY A O 1
ATOM 2546 N N . PRO A 1 335 ? 5.318 -25.379 24.574 1.00 84.56 335 PRO A N 1
ATOM 2547 C CA . PRO A 1 335 ? 6.047 -24.129 24.357 1.00 84.56 335 PRO A CA 1
ATOM 2548 C C . PRO A 1 335 ? 5.522 -23.302 23.176 1.00 84.56 335 PRO A C 1
ATOM 2550 O O . PRO A 1 335 ? 5.346 -22.090 23.317 1.00 84.56 335 PRO A O 1
ATOM 2553 N N . GLN A 1 336 ? 5.211 -23.929 22.035 1.00 85.00 336 GLN A N 1
ATOM 2554 C CA . GLN A 1 336 ? 4.594 -23.211 20.912 1.00 85.00 336 GLN A CA 1
ATOM 2555 C C . GLN A 1 336 ? 3.183 -22.722 21.246 1.00 85.00 336 GLN A C 1
ATOM 2557 O O . GLN A 1 336 ? 2.847 -21.576 20.949 1.00 85.00 336 GLN A O 1
ATOM 2562 N N . LEU A 1 337 ? 2.369 -23.530 21.932 1.00 88.94 337 LEU A N 1
ATOM 2563 C CA . LEU A 1 337 ? 1.047 -23.091 22.388 1.00 88.94 337 LEU A CA 1
ATOM 2564 C C . LEU A 1 337 ? 1.125 -21.881 23.321 1.00 88.94 337 LEU A C 1
ATOM 2566 O O . LEU A 1 337 ? 0.312 -20.971 23.178 1.00 88.94 337 LEU A O 1
ATOM 2570 N N . SER A 1 338 ? 2.109 -21.824 24.224 1.00 88.00 338 SER A N 1
ATOM 2571 C CA . SER A 1 338 ? 2.354 -20.639 25.054 1.00 88.00 338 SER A CA 1
ATOM 2572 C C . SER A 1 338 ? 2.645 -19.402 24.189 1.00 88.00 338 SER A C 1
ATOM 2574 O O . SER A 1 338 ? 2.166 -18.312 24.494 1.00 88.00 338 SER A O 1
ATOM 2576 N N . GLN A 1 339 ? 3.385 -19.545 23.079 1.00 88.31 339 GLN A N 1
ATOM 2577 C CA . GLN A 1 339 ? 3.679 -18.420 22.173 1.00 88.31 339 GLN A CA 1
ATOM 2578 C C . GLN A 1 339 ? 2.426 -17.975 21.422 1.00 88.31 339 GLN A C 1
ATOM 2580 O O . GLN A 1 339 ? 2.202 -16.779 21.229 1.00 88.31 339 GLN A O 1
ATOM 2585 N N . HIS A 1 340 ? 1.596 -18.931 21.008 1.00 90.88 340 HIS A N 1
ATOM 2586 C CA . HIS A 1 340 ? 0.318 -18.648 20.365 1.00 90.88 340 HIS A CA 1
ATOM 2587 C C . HIS A 1 340 ? -0.637 -17.947 21.333 1.00 90.88 340 HIS A C 1
ATOM 2589 O O . HIS A 1 340 ? -1.281 -16.980 20.940 1.00 90.88 340 HIS A O 1
ATOM 2595 N N . ALA A 1 341 ? -0.669 -18.361 22.603 1.00 91.56 341 ALA A N 1
ATOM 2596 C CA . ALA A 1 341 ? -1.488 -17.737 23.637 1.00 91.56 341 ALA A CA 1
ATOM 2597 C C . ALA A 1 341 ? -1.143 -16.251 23.839 1.00 91.56 341 ALA A C 1
ATOM 2599 O O . ALA A 1 341 ? -2.057 -15.434 23.873 1.00 91.56 341 ALA A O 1
ATOM 2600 N N . ILE A 1 342 ? 0.145 -15.877 23.880 1.00 91.19 342 ILE A N 1
ATOM 2601 C CA . ILE A 1 342 ? 0.559 -14.460 23.978 1.00 91.19 342 ILE A CA 1
ATOM 2602 C C . ILE A 1 342 ? 0.132 -13.662 22.742 1.00 91.19 342 ILE A C 1
ATOM 2604 O O . ILE A 1 342 ? -0.375 -12.548 22.860 1.00 91.19 342 ILE A O 1
ATOM 2608 N N . LYS A 1 343 ? 0.308 -14.219 21.536 1.00 92.00 343 LYS A N 1
ATOM 2609 C CA . LYS A 1 343 ? -0.138 -13.544 20.305 1.00 92.00 343 LYS A CA 1
ATOM 2610 C C . LYS A 1 343 ? -1.647 -13.294 20.336 1.00 92.00 343 LYS A C 1
ATOM 2612 O O . LYS A 1 343 ? -2.091 -12.189 20.046 1.00 92.00 343 LYS A O 1
ATOM 2617 N N . LEU A 1 344 ? -2.418 -14.299 20.749 1.00 93.62 344 LEU A N 1
ATOM 2618 C CA . LEU A 1 344 ? -3.869 -14.196 20.889 1.00 93.62 344 LEU A CA 1
ATOM 2619 C C . LEU A 1 344 ? -4.290 -13.222 21.991 1.00 93.62 344 LEU A C 1
ATOM 2621 O O . LEU A 1 344 ? -5.308 -12.562 21.830 1.00 93.62 344 LEU A O 1
ATOM 2625 N N . GLU A 1 345 ? -3.527 -13.099 23.079 1.00 94.12 345 GLU A N 1
ATOM 2626 C CA . GLU A 1 345 ? -3.751 -12.072 24.101 1.00 94.12 345 GLU A CA 1
ATOM 2627 C C . GLU A 1 345 ? -3.658 -10.670 23.495 1.00 94.12 345 GLU A C 1
ATOM 2629 O O . GLU A 1 345 ? -4.588 -9.880 23.639 1.00 94.12 345 GLU A O 1
ATOM 2634 N N . HIS A 1 346 ? -2.585 -10.372 22.758 1.00 89.94 346 HIS A N 1
ATOM 2635 C CA . HIS A 1 346 ? -2.415 -9.068 22.112 1.00 89.94 346 HIS A CA 1
ATOM 2636 C C . HIS A 1 346 ? -3.522 -8.779 21.088 1.00 89.94 346 HIS A C 1
ATOM 2638 O O . HIS A 1 346 ? -4.026 -7.656 21.008 1.00 89.94 346 HIS A O 1
ATOM 2644 N N . GLU A 1 347 ? -3.929 -9.789 20.318 1.00 90.69 347 GLU A N 1
ATOM 2645 C CA . GLU A 1 347 ? -5.031 -9.661 19.364 1.00 90.69 347 GLU A CA 1
ATOM 2646 C C . GLU A 1 347 ? -6.377 -9.451 20.081 1.00 90.69 347 GLU A C 1
ATOM 2648 O O . GLU A 1 347 ? -7.151 -8.573 19.698 1.00 90.69 347 GLU A O 1
ATOM 2653 N N . ALA A 1 348 ? -6.641 -10.171 21.174 1.00 90.06 348 ALA A N 1
ATOM 2654 C CA . ALA A 1 348 ? -7.837 -9.985 21.991 1.00 90.06 348 ALA A CA 1
ATOM 2655 C C . ALA A 1 348 ? -7.883 -8.580 22.614 1.00 90.06 348 ALA A C 1
ATOM 2657 O O . ALA A 1 348 ? -8.932 -7.925 22.582 1.00 90.06 348 ALA A O 1
ATOM 2658 N N . TYR A 1 349 ? -6.748 -8.086 23.111 1.00 88.12 349 TYR A N 1
ATOM 2659 C CA . TYR A 1 349 ? -6.609 -6.722 23.609 1.00 88.12 349 TYR A CA 1
ATOM 2660 C C . TYR A 1 349 ? -6.960 -5.698 22.521 1.00 88.12 349 TYR A C 1
ATOM 2662 O O . TYR A 1 349 ? -7.788 -4.812 22.747 1.00 88.12 349 TYR A O 1
ATOM 2670 N N . ALA A 1 350 ? -6.420 -5.866 21.308 1.00 83.94 350 ALA A N 1
ATOM 2671 C CA . ALA A 1 350 ? -6.722 -5.009 20.159 1.00 83.94 350 ALA A CA 1
ATOM 2672 C C . ALA A 1 350 ? -8.207 -5.058 19.744 1.00 83.94 350 ALA A C 1
ATOM 2674 O O . ALA A 1 350 ? -8.755 -4.063 19.272 1.00 83.94 350 ALA A O 1
ATOM 2675 N N . MET A 1 351 ? -8.890 -6.183 19.982 1.00 84.19 351 MET A N 1
ATOM 2676 C CA . MET A 1 351 ? -10.336 -6.341 19.773 1.00 84.19 351 MET A CA 1
ATOM 2677 C C . MET A 1 351 ? -11.195 -5.727 20.899 1.00 84.19 351 MET A C 1
ATOM 2679 O O . MET A 1 351 ? -12.429 -5.804 20.852 1.00 84.19 351 MET A O 1
ATOM 2683 N N . GLY A 1 352 ? -10.582 -5.097 21.904 1.00 84.94 352 GLY A N 1
ATOM 2684 C CA . GLY A 1 352 ? -11.257 -4.416 23.012 1.00 84.94 352 GLY A CA 1
ATOM 2685 C C . GLY A 1 352 ? -11.437 -5.265 24.274 1.00 84.94 352 GLY A C 1
ATOM 2686 O O . GLY A 1 352 ? -12.097 -4.817 25.213 1.00 84.94 352 GLY A O 1
ATOM 2687 N N . TYR A 1 353 ? -10.854 -6.466 24.339 1.00 87.38 353 TYR A N 1
ATOM 2688 C CA . TYR A 1 353 ? -10.779 -7.249 25.573 1.00 87.38 353 TYR A CA 1
ATOM 2689 C C . TYR A 1 353 ? -9.603 -6.770 26.425 1.00 87.38 353 TYR A C 1
ATOM 2691 O O . TYR A 1 353 ? -8.610 -7.463 26.571 1.00 87.38 353 TYR A O 1
ATOM 2699 N N . TYR A 1 354 ? -9.712 -5.577 27.007 1.00 87.19 354 TYR A N 1
ATOM 2700 C CA . TYR A 1 354 ? -8.607 -4.912 27.713 1.00 87.19 354 TYR A CA 1
ATOM 2701 C C . TYR A 1 354 ? -8.019 -5.694 28.905 1.00 87.19 354 TYR A C 1
ATOM 2703 O O . TYR A 1 354 ? -6.905 -5.403 29.328 1.00 87.19 354 TYR A O 1
ATOM 2711 N N . LYS A 1 355 ? -8.764 -6.660 29.463 1.00 90.38 355 LYS A N 1
ATOM 2712 C CA . LYS A 1 355 ? -8.283 -7.570 30.515 1.00 90.38 355 LYS A CA 1
ATOM 2713 C C . LYS A 1 355 ? -7.662 -8.860 29.976 1.00 90.38 355 LYS A C 1
ATOM 2715 O O . LYS A 1 355 ? -7.290 -9.692 30.785 1.00 90.38 355 LYS A O 1
ATOM 2720 N N . SER A 1 356 ? -7.617 -9.092 28.663 1.00 91.94 356 SER A N 1
ATOM 2721 C CA . SER A 1 356 ? -7.124 -10.357 28.104 1.00 91.94 356 SER A CA 1
ATOM 2722 C C . SER A 1 356 ? -5.775 -10.739 28.712 1.00 91.94 356 SER A C 1
ATOM 2724 O O . SER A 1 356 ? -4.871 -9.911 28.759 1.00 91.94 356 SER A O 1
ATOM 2726 N N . PHE A 1 357 ? -5.663 -11.986 29.163 1.00 92.81 357 PHE A N 1
ATOM 2727 C CA . PHE A 1 357 ? -4.487 -12.505 29.849 1.00 92.81 357 PHE A CA 1
ATOM 2728 C C . PHE A 1 357 ? -4.245 -13.963 29.440 1.00 92.81 357 PHE A C 1
ATOM 2730 O O . PHE A 1 357 ? -5.140 -14.806 29.553 1.00 92.81 357 PHE A O 1
ATOM 2737 N N . ALA A 1 358 ? -3.040 -14.264 28.967 1.00 91.81 358 ALA A N 1
ATOM 2738 C CA . ALA A 1 358 ? -2.577 -15.591 28.607 1.00 91.81 358 ALA A CA 1
ATOM 2739 C C . ALA A 1 358 ? -1.981 -16.284 29.835 1.00 91.81 358 ALA A C 1
ATOM 2741 O O . ALA A 1 358 ? -0.869 -15.994 30.276 1.00 91.81 358 ALA A O 1
ATOM 2742 N N . LEU A 1 359 ? -2.709 -17.271 30.359 1.00 85.94 359 LEU A N 1
ATOM 2743 C CA . LEU A 1 359 ? -2.181 -18.168 31.379 1.00 85.94 359 LEU A CA 1
ATOM 2744 C C . LEU A 1 359 ? -1.374 -19.288 30.704 1.00 85.94 359 LEU A C 1
ATOM 2746 O O . LEU A 1 359 ? -1.935 -20.170 30.054 1.00 85.94 359 LEU A O 1
ATOM 2750 N N . LEU A 1 360 ? -0.050 -19.230 30.840 1.00 82.06 360 LEU A N 1
ATOM 2751 C CA . LEU A 1 360 ? 0.879 -20.126 30.149 1.00 82.06 360 LEU A CA 1
ATOM 2752 C C . LEU A 1 360 ? 1.022 -21.470 30.874 1.00 82.06 360 LEU A C 1
ATOM 2754 O O . LEU A 1 360 ? 1.076 -21.519 32.101 1.00 82.06 360 LEU A O 1
ATOM 2758 N N . ALA A 1 361 ? 1.131 -22.556 30.105 1.00 64.69 361 ALA A N 1
ATOM 2759 C CA . ALA A 1 361 ? 1.297 -23.907 30.646 1.00 64.69 361 ALA A CA 1
ATOM 2760 C C . ALA A 1 361 ? 2.769 -24.352 30.737 1.00 64.69 361 ALA A C 1
ATOM 2762 O O . ALA A 1 361 ? 3.099 -25.154 31.607 1.00 64.69 361 ALA A O 1
ATOM 2763 N N . LEU A 1 362 ? 3.646 -23.861 29.847 1.00 65.50 362 LEU A N 1
ATOM 2764 C CA . LEU A 1 362 ? 5.063 -24.253 29.754 1.00 65.50 362 LEU A CA 1
ATOM 2765 C C . LEU A 1 362 ? 5.965 -23.088 29.280 1.00 65.50 362 LEU A C 1
ATOM 2767 O O . LEU A 1 362 ? 5.472 -22.211 28.560 1.00 65.50 362 LEU A O 1
ATOM 2771 N N . PRO A 1 363 ? 7.266 -23.073 29.651 1.00 61.84 363 PRO A N 1
ATOM 2772 C CA . PRO A 1 363 ? 8.231 -22.054 29.224 1.00 61.84 363 PRO A CA 1
ATOM 2773 C C . PRO A 1 363 ? 8.488 -22.044 27.715 1.00 61.84 363 PRO A C 1
ATOM 2775 O O . PRO A 1 363 ? 8.294 -23.036 27.015 1.00 61.84 363 PRO A O 1
ATOM 2778 N N . PHE A 1 364 ? 9.039 -20.927 27.239 1.00 57.00 364 PHE A N 1
ATOM 2779 C CA . PHE A 1 364 ? 9.579 -20.769 25.889 1.00 57.00 364 PHE A CA 1
ATOM 2780 C C . PHE A 1 364 ? 10.947 -21.455 25.762 1.00 57.00 364 PHE A C 1
ATOM 2782 O O . PHE A 1 364 ? 11.979 -20.794 25.709 1.00 57.00 364 PHE A O 1
ATOM 2789 N N . GLY A 1 365 ? 10.975 -22.786 25.755 1.00 52.69 365 GLY A N 1
ATOM 2790 C CA . GLY A 1 365 ? 12.211 -23.542 25.562 1.00 52.69 365 GLY A CA 1
ATOM 2791 C C . GLY A 1 365 ? 11.977 -25.043 25.456 1.00 52.69 365 GLY A C 1
ATOM 2792 O O . GLY A 1 365 ? 11.030 -25.573 26.038 1.00 52.69 365 GLY A O 1
ATOM 2793 N N . THR A 1 366 ? 12.850 -25.735 24.715 1.00 43.81 366 THR A N 1
ATOM 2794 C CA . THR A 1 366 ? 12.984 -27.192 24.830 1.00 43.81 366 THR A CA 1
ATOM 2795 C C . THR A 1 366 ? 13.267 -27.501 26.293 1.00 43.81 366 THR A C 1
ATOM 2797 O O . THR A 1 366 ? 14.111 -26.831 26.889 1.00 43.81 366 THR A O 1
ATOM 2800 N N . GLY A 1 367 ? 12.521 -28.444 26.870 1.00 38.00 367 GLY A N 1
ATOM 2801 C CA . GLY A 1 367 ? 12.607 -28.786 28.287 1.00 38.00 367 GLY A CA 1
ATOM 2802 C C . GLY A 1 367 ? 14.049 -28.980 28.778 1.00 38.00 367 GLY A C 1
ATOM 2803 O O . GLY A 1 367 ? 14.963 -29.180 27.978 1.00 38.00 367 GLY A O 1
ATOM 2804 N N . PRO A 1 368 ? 14.268 -28.900 30.094 1.00 37.22 368 PRO A N 1
ATOM 2805 C CA . PRO A 1 368 ? 15.606 -28.968 30.662 1.00 37.22 368 PRO A CA 1
ATOM 2806 C C . PRO A 1 368 ? 16.309 -30.257 30.237 1.00 37.22 368 PRO A C 1
ATOM 2808 O O . PRO A 1 368 ? 15.746 -31.348 30.343 1.00 37.22 368 PRO A O 1
ATOM 2811 N N . SER A 1 369 ? 17.528 -30.074 29.732 1.00 33.03 369 SER A N 1
ATOM 2812 C CA . SER A 1 369 ? 18.543 -31.110 29.543 1.00 33.03 369 SER A CA 1
ATOM 2813 C C . SER A 1 369 ? 18.870 -31.828 30.843 1.00 33.03 369 SER A C 1
ATOM 2815 O O . SER A 1 369 ? 19.029 -31.099 31.855 1.00 33.03 369 SER A O 1
#

InterPro domains:
  IPR019271 Protein of unknown function DUF2284, metal-binding [PF10050] (276-360)
  IPR043768 Domain of unknown function DUF5714 [PF18978] (62-233)
  IPR061442 Metal-binding double selenoprotein MbdU-like [NF045648] (2-367)

pLDDT: mean 86.81, std 15.6, range [30.14, 98.88]

Sequence (369 aa):
METNTENCQICGQSLNYFSVGKEMTCQQCGKSEIGNISCPNGHYICDDCHGKHLFEILLKDIQTTQEQNPFAIAERLMSDERVPMLGCENAWIAAGSFLAALKNEGTLKITDNQISEALQRTKRQAIGGYCGLTGVCGIAPAIGACFSVILGAACPKDQETAKTMTVVGNIVHAIAALTGPCCCKAFVRVALTEAVASARTFFNVSLAAPDQIVCTYSARHPHECREDKCPYYKQTDKATEIFSISREEVKQVQHELSKVEQLQKRAIELGAQGAKLIQTSSIAVAEWVQWKCKYGCPFYNKDSLHPPLSPSAEETKKVLKEYDKALLLTGSDGPQLSQHAIKLEHEAYAMGYYKSFALLALPFGTGPS

Radius of gyration: 26.82 Å; chains: 1; bounding box: 49×56×78 Å

Organism: NCBI:txid1121420

Secondary structure (DSSP, 8-state):
-PPPSSS-TTT-PPPEEEEEEEEEE-TTT--EEEEEEE-TTS----TTTTTHHHHHHHHHHHHH-----HHHHHHHHHTSTTS-SSSTHHHHHHHHHHHHHHHHH-SS---HHHHHHHHHHHHHH--TTHHHHHS--THHHHHHHHHHHHHT--TT-SHHHHHHHHHHHHHHHHHHHT-SS--HHHHHHHHHHHHHHHHHHHH-------S------GGG-TT---GGGSTTS---HHHHHHHHHHHHHHHSS-S---HHHHHHHHHHHTT-SEEEEEEGGG----THHHHHHHHH-TTTTSSTTSTTTSPPHHHHHHHHTT-SEEEEEE-S-HHHHHHHHHHHHHHHHHTT-TT-----SS-SSSPP-